Protein AF-A0A397BPN4-F1 (afdb_monomer)

Mean predicted aligned error: 6.52 Å

Organism: Aphanomyces astaci (NCBI:txid112090)

InterPro domains:
  IPR052957 Auxin-regulated embryogenesis mediator [PTHR32387] (2-185)

Radius of gyration: 20.94 Å; Cα contacts (8 Å, |Δi|>4): 336; chains: 1; bounding box: 57×47×59 Å

Structure (mmCIF, N/CA/C/O backbone):
data_AF-A0A397BPN4-F1
#
_entry.id   AF-A0A397BPN4-F1
#
loop_
_atom_site.group_PDB
_atom_site.id
_atom_site.type_symbol
_atom_site.label_atom_id
_atom_site.label_alt_id
_atom_site.label_comp_id
_atom_site.label_asym_id
_atom_site.label_entity_id
_atom_site.label_seq_id
_atom_site.pdbx_PDB_ins_code
_atom_site.Cartn_x
_atom_site.Cartn_y
_atom_site.Cartn_z
_atom_site.occupancy
_atom_site.B_iso_or_equiv
_atom_site.auth_seq_id
_atom_site.auth_comp_id
_atom_site.auth_asym_id
_atom_site.auth_atom_id
_atom_site.pdbx_PDB_model_num
ATOM 1 N N . MET A 1 1 ? 13.229 -16.887 -24.634 1.00 58.88 1 MET A N 1
ATOM 2 C CA . MET A 1 1 ? 13.816 -17.020 -23.284 1.00 58.88 1 MET A CA 1
ATOM 3 C C . MET A 1 1 ? 14.748 -15.845 -23.048 1.00 58.88 1 MET A C 1
ATOM 5 O O . MET A 1 1 ? 15.294 -15.362 -24.037 1.00 58.88 1 MET A O 1
ATOM 9 N N . PRO A 1 2 ? 14.906 -15.368 -21.802 1.00 78.38 2 PRO A N 1
ATOM 10 C CA . PRO A 1 2 ? 15.958 -14.407 -21.481 1.00 78.38 2 PRO A CA 1
ATOM 11 C C . PRO A 1 2 ? 17.333 -15.014 -21.805 1.00 78.38 2 PRO A C 1
ATOM 13 O O . PRO A 1 2 ? 17.530 -16.216 -21.625 1.00 78.38 2 PRO A O 1
ATOM 16 N N . TYR A 1 3 ? 18.257 -14.200 -22.313 1.00 84.31 3 TYR A N 1
ATOM 17 C CA . TYR A 1 3 ? 19.627 -14.596 -22.647 1.00 84.31 3 TYR A CA 1
ATOM 18 C C . TYR A 1 3 ? 20.603 -13.478 -22.263 1.00 84.31 3 TYR A C 1
ATOM 20 O O . TYR A 1 3 ? 20.214 -12.313 -22.169 1.00 84.31 3 TYR A O 1
ATOM 28 N N . TRP A 1 4 ? 21.866 -13.834 -22.029 1.00 85.50 4 TRP A N 1
ATOM 29 C CA . TRP A 1 4 ? 22.919 -12.870 -21.711 1.00 85.50 4 TRP A CA 1
ATOM 30 C C . TRP A 1 4 ? 23.340 -12.087 -22.953 1.00 85.50 4 TRP A C 1
ATOM 32 O O . TRP A 1 4 ? 23.579 -12.678 -24.005 1.00 85.50 4 TRP A O 1
ATOM 42 N N . ILE A 1 5 ? 23.467 -10.765 -22.824 1.00 84.69 5 ILE A N 1
ATOM 43 C CA . ILE A 1 5 ? 24.018 -9.911 -23.880 1.00 84.69 5 ILE A CA 1
ATOM 44 C C . ILE A 1 5 ? 25.550 -9.957 -23.756 1.00 84.69 5 ILE A C 1
ATOM 46 O O . ILE A 1 5 ? 26.069 -9.511 -22.735 1.00 84.69 5 ILE A O 1
ATOM 50 N N . PRO A 1 6 ? 26.287 -10.494 -24.747 1.00 81.88 6 PRO A N 1
ATOM 51 C CA . PRO A 1 6 ? 27.734 -10.704 -24.634 1.00 81.88 6 PRO A CA 1
ATOM 52 C C . PRO A 1 6 ? 28.555 -9.409 -24.717 1.00 81.88 6 PRO A C 1
ATOM 54 O O . PRO A 1 6 ? 29.695 -9.371 -24.263 1.00 81.88 6 PRO A O 1
ATOM 57 N N . SER A 1 7 ? 27.998 -8.345 -25.296 1.00 84.62 7 SER A N 1
ATOM 58 C CA . SER A 1 7 ? 28.646 -7.032 -25.414 1.00 84.62 7 SER A CA 1
ATOM 59 C C . SER A 1 7 ? 27.607 -5.928 -25.195 1.00 84.62 7 SER A C 1
ATOM 61 O O . SER A 1 7 ? 27.124 -5.351 -26.168 1.00 84.62 7 SER A O 1
ATOM 63 N N . PRO A 1 8 ? 27.163 -5.711 -23.944 1.00 82.69 8 PRO A N 1
ATOM 64 C CA . PRO A 1 8 ? 26.198 -4.662 -23.637 1.00 82.69 8 PRO A CA 1
ATOM 65 C C . PRO A 1 8 ? 26.858 -3.279 -23.751 1.00 82.69 8 PRO A C 1
ATOM 67 O O . PRO A 1 8 ? 28.082 -3.169 -23.662 1.00 82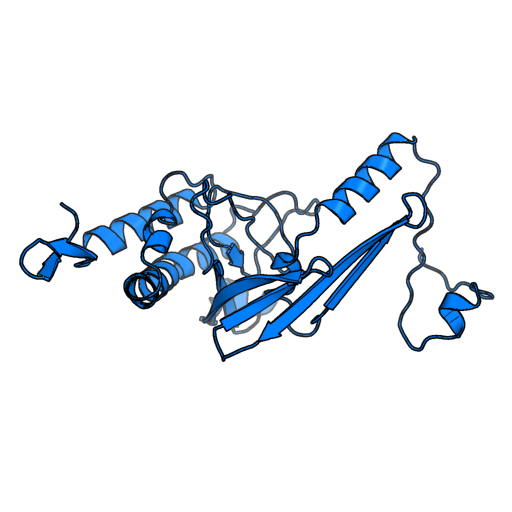.69 8 PRO A O 1
ATOM 70 N N . ASP A 1 9 ? 26.053 -2.229 -23.939 1.00 82.19 9 ASP A N 1
ATOM 71 C CA . ASP A 1 9 ? 26.566 -0.856 -23.983 1.00 82.19 9 ASP A CA 1
ATOM 72 C C . ASP A 1 9 ? 27.397 -0.511 -22.731 1.00 82.19 9 ASP A C 1
ATOM 74 O O . ASP A 1 9 ? 27.079 -0.987 -21.632 1.00 82.19 9 ASP A O 1
ATOM 78 N N . PRO A 1 10 ? 28.421 0.361 -22.852 1.00 82.06 10 PRO A N 1
ATOM 79 C CA . PRO A 1 10 ? 29.318 0.704 -21.746 1.00 82.06 10 PRO A CA 1
ATOM 80 C C . PRO A 1 10 ? 28.609 1.229 -20.492 1.00 82.06 10 PRO A C 1
ATOM 82 O O . PRO A 1 10 ? 29.113 1.098 -19.376 1.00 82.06 10 PRO A O 1
ATOM 85 N N . GLU A 1 11 ? 27.426 1.823 -20.658 1.00 79.00 11 GLU A N 1
ATOM 86 C CA . GLU A 1 11 ? 26.602 2.285 -19.541 1.00 79.00 11 GLU A CA 1
ATOM 87 C C . GLU A 1 11 ? 26.166 1.155 -18.597 1.00 79.00 11 GLU A C 1
ATOM 89 O O . GLU A 1 11 ? 26.035 1.385 -17.396 1.00 79.00 11 GLU A O 1
ATOM 94 N N . PHE A 1 12 ? 26.014 -0.068 -19.114 1.00 78.44 12 PHE A N 1
ATOM 95 C CA . PHE A 1 12 ? 25.626 -1.250 -18.346 1.00 78.44 12 PHE A CA 1
ATOM 96 C C . PHE A 1 12 ? 26.829 -2.003 -17.764 1.00 78.44 12 PHE A C 1
ATOM 98 O O . PHE A 1 12 ? 26.669 -2.768 -16.815 1.00 78.44 12 PHE A O 1
ATOM 105 N N . THR A 1 13 ? 28.035 -1.803 -18.308 1.00 73.44 13 THR A N 1
ATOM 106 C CA . THR A 1 13 ? 29.268 -2.444 -17.810 1.00 73.44 13 THR A CA 1
ATOM 107 C C . THR A 1 13 ? 29.989 -1.615 -16.755 1.00 73.44 13 THR A C 1
ATOM 109 O O . THR A 1 13 ? 30.684 -2.171 -15.910 1.00 73.44 13 THR A O 1
ATOM 112 N N . ASN A 1 14 ? 29.831 -0.290 -16.785 1.00 77.69 14 ASN A N 1
ATOM 113 C CA . ASN A 1 14 ? 30.554 0.624 -15.896 1.00 77.69 14 ASN A CA 1
ATOM 114 C C . ASN A 1 14 ? 29.893 0.799 -14.520 1.00 77.69 14 ASN A C 1
ATOM 116 O O . ASN A 1 14 ? 30.415 1.522 -13.673 1.00 77.69 14 ASN A O 1
ATOM 120 N N . GLN A 1 15 ? 28.752 0.150 -14.284 1.00 79.25 15 GLN A N 1
ATOM 121 C CA . GLN A 1 15 ? 28.003 0.238 -13.036 1.00 79.25 15 GLN A CA 1
ATOM 122 C C . GLN A 1 15 ? 27.720 -1.159 -12.478 1.00 79.25 15 GLN A C 1
ATOM 124 O O . GLN A 1 15 ? 27.119 -2.005 -13.142 1.00 79.25 15 GLN A O 1
ATOM 129 N N . LEU A 1 16 ? 28.132 -1.388 -11.228 1.00 83.88 16 LEU A N 1
ATOM 130 C CA . LEU A 1 16 ? 27.818 -2.615 -10.497 1.00 83.88 16 LEU A CA 1
ATOM 131 C C . LEU A 1 16 ? 26.305 -2.708 -10.269 1.00 83.88 16 LEU A C 1
ATOM 133 O O . LEU A 1 16 ? 25.699 -1.788 -9.724 1.00 83.88 16 LEU A O 1
ATOM 137 N N . GLY A 1 17 ? 25.698 -3.827 -10.659 1.00 87.50 17 GLY A N 1
ATOM 138 C CA . GLY A 1 17 ? 24.265 -4.037 -10.496 1.00 87.50 17 GLY A CA 1
ATOM 139 C C . GLY A 1 17 ? 23.731 -5.195 -11.328 1.00 87.50 17 GLY A C 1
ATOM 140 O O . GLY A 1 17 ? 24.478 -5.901 -12.003 1.00 87.50 17 GLY A O 1
ATOM 141 N N . THR A 1 18 ? 22.415 -5.392 -11.263 1.00 87.81 18 THR A N 1
ATOM 142 C CA . THR A 1 18 ? 21.693 -6.312 -12.149 1.00 87.81 18 THR A CA 1
ATOM 143 C C . THR A 1 18 ? 20.936 -5.498 -13.183 1.00 87.81 18 THR A C 1
ATOM 145 O O . THR A 1 18 ? 20.157 -4.617 -12.825 1.00 87.81 18 THR A O 1
ATOM 148 N N . TRP A 1 19 ? 21.140 -5.820 -14.456 1.00 87.00 19 TRP A N 1
ATOM 149 C CA . TRP A 1 19 ? 20.550 -5.100 -15.576 1.00 87.00 19 TRP A CA 1
ATOM 150 C C . TRP A 1 19 ? 19.664 -6.033 -16.389 1.00 87.00 19 TRP A C 1
ATOM 152 O O . TRP A 1 19 ? 20.065 -7.143 -16.738 1.00 87.00 19 TRP A O 1
ATOM 162 N N . PHE A 1 20 ? 18.462 -5.565 -16.713 1.00 87.88 20 PHE A N 1
ATOM 163 C CA . PHE A 1 20 ? 17.548 -6.256 -17.612 1.00 87.88 20 PHE A CA 1
ATOM 164 C C . PHE A 1 20 ? 17.334 -5.396 -18.850 1.00 87.88 20 PHE A C 1
ATOM 166 O O . PHE A 1 20 ? 16.837 -4.276 -18.756 1.00 87.88 20 PHE A O 1
ATOM 173 N N . HIS A 1 21 ? 17.678 -5.938 -20.016 1.00 85.88 21 HIS A N 1
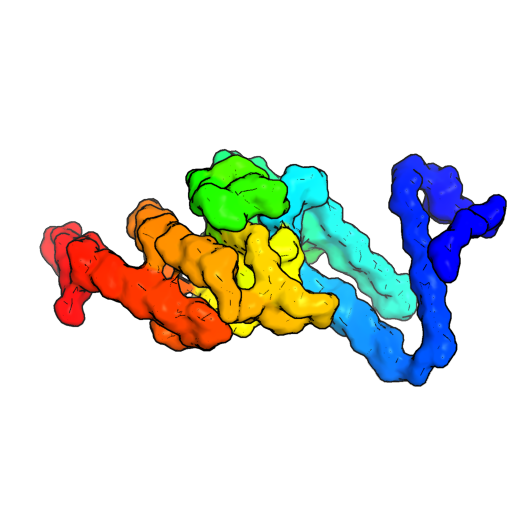ATOM 174 C CA . HIS A 1 21 ? 17.320 -5.344 -21.295 1.00 85.88 21 HIS A CA 1
ATOM 175 C C . HIS A 1 21 ? 16.114 -6.094 -21.861 1.00 85.88 21 HIS A C 1
ATOM 177 O O . HIS A 1 21 ? 16.194 -7.286 -22.164 1.00 85.88 21 HIS A O 1
ATOM 183 N N . LEU A 1 22 ? 14.984 -5.397 -21.964 1.00 85.25 22 LEU A N 1
ATOM 184 C CA . LEU A 1 22 ? 13.716 -5.951 -22.430 1.00 85.25 22 LEU A CA 1
ATOM 185 C C . LEU A 1 22 ? 13.394 -5.350 -23.804 1.00 85.25 22 LEU A C 1
ATOM 187 O O . LEU A 1 22 ? 12.682 -4.346 -23.875 1.00 85.25 22 LEU A O 1
ATOM 191 N N . PRO A 1 23 ? 13.939 -5.913 -24.902 1.00 79.69 23 PRO A N 1
ATOM 192 C CA . PRO A 1 23 ? 13.707 -5.373 -26.228 1.00 79.69 23 PRO A CA 1
ATOM 193 C C . PRO A 1 23 ? 12.223 -5.466 -26.566 1.00 79.69 23 PRO A C 1
ATOM 195 O O . PRO A 1 23 ? 11.570 -6.498 -26.374 1.00 79.69 23 PRO A O 1
ATOM 198 N N . LYS A 1 24 ? 11.690 -4.369 -27.092 1.00 73.69 24 LYS A N 1
ATOM 199 C CA . LYS A 1 24 ? 10.324 -4.321 -27.592 1.00 73.69 24 LYS A CA 1
ATOM 200 C C . LYS A 1 24 ? 10.185 -5.331 -28.739 1.00 73.69 24 LYS A C 1
ATOM 202 O O . LYS A 1 24 ? 11.011 -5.353 -29.647 1.00 73.69 24 LYS A O 1
ATOM 207 N N . ARG A 1 25 ? 9.130 -6.150 -28.724 1.00 75.62 25 ARG A N 1
ATOM 208 C CA . ARG A 1 25 ? 8.714 -6.885 -29.929 1.00 75.62 25 ARG A CA 1
ATOM 209 C C . ARG A 1 25 ? 8.215 -5.898 -30.985 1.00 75.62 25 ARG A C 1
ATOM 211 O O . ARG A 1 25 ? 7.742 -4.814 -30.633 1.00 75.62 25 ARG A O 1
ATOM 218 N N . ASP A 1 26 ? 8.269 -6.289 -32.254 1.00 67.88 26 ASP A N 1
ATOM 219 C CA . ASP A 1 26 ? 7.605 -5.566 -33.339 1.00 67.88 26 ASP A CA 1
ATOM 220 C C . ASP A 1 26 ? 6.089 -5.589 -33.117 1.00 67.88 26 ASP A C 1
ATOM 222 O O . ASP A 1 26 ? 5.356 -6.467 -33.561 1.00 67.88 26 ASP A O 1
ATOM 226 N N . SER A 1 27 ? 5.644 -4.621 -32.329 1.00 61.84 27 SER A N 1
ATOM 227 C CA . SER A 1 27 ? 4.264 -4.369 -31.951 1.00 61.84 27 SER A CA 1
ATOM 228 C C . SER A 1 27 ? 3.865 -2.997 -32.493 1.00 61.84 27 SER A C 1
ATOM 230 O O . SER A 1 27 ? 4.726 -2.104 -32.570 1.00 61.84 27 SER A O 1
ATOM 232 N N . PRO A 1 28 ? 2.581 -2.787 -32.836 1.00 66.69 28 PRO A N 1
ATOM 233 C CA . PRO A 1 28 ? 2.091 -1.489 -33.287 1.00 66.69 28 PRO A CA 1
ATOM 234 C C . PRO A 1 28 ? 2.487 -0.380 -32.304 1.00 66.69 28 PRO A C 1
ATOM 236 O O . PRO A 1 28 ? 2.629 -0.608 -31.102 1.00 66.69 28 PRO A O 1
ATOM 239 N N . SER A 1 29 ? 2.690 0.833 -32.814 1.00 64.69 29 SER A N 1
ATOM 240 C CA . SER A 1 29 ? 3.140 2.006 -32.048 1.00 64.69 29 SER A CA 1
ATOM 241 C C . SER A 1 29 ? 2.298 2.278 -30.792 1.00 64.69 29 SER A C 1
ATOM 243 O O . SER A 1 29 ? 2.840 2.750 -29.793 1.00 64.69 29 SER A O 1
ATOM 245 N N . SER A 1 30 ? 1.020 1.886 -30.787 1.00 61.56 30 SER A N 1
ATOM 246 C CA . SER A 1 30 ? 0.123 1.956 -29.625 1.00 61.56 30 SER A CA 1
ATOM 247 C C . SER A 1 30 ? 0.640 1.215 -28.383 1.00 61.56 30 SER A C 1
ATOM 249 O O . SER A 1 30 ? 0.419 1.682 -27.269 1.00 61.56 30 SER A O 1
ATOM 251 N N . SER A 1 31 ? 1.383 0.111 -28.534 1.00 64.50 31 SER A N 1
ATOM 252 C CA . SER A 1 31 ? 1.898 -0.650 -27.386 1.00 64.50 31 SER A CA 1
ATOM 253 C C . SER A 1 31 ? 3.044 0.064 -26.658 1.00 64.50 31 SER A C 1
ATOM 255 O O . SER A 1 31 ? 3.255 -0.166 -25.472 1.00 64.50 31 SER A O 1
ATOM 257 N N . VAL A 1 32 ? 3.803 0.916 -27.361 1.00 65.75 32 VAL A N 1
ATOM 258 C CA . VAL A 1 32 ? 4.903 1.707 -26.774 1.00 65.75 32 VAL A CA 1
ATOM 259 C C . VAL A 1 32 ? 4.340 2.850 -25.954 1.00 65.75 32 VAL A C 1
ATOM 261 O O . VAL A 1 32 ? 4.792 3.084 -24.840 1.00 65.75 32 VAL A O 1
ATOM 264 N N . VAL A 1 33 ? 3.322 3.520 -26.496 1.00 69.88 33 VAL A N 1
ATOM 265 C CA . VAL A 1 33 ? 2.609 4.586 -25.790 1.00 69.88 33 VAL A CA 1
ATOM 266 C C . VAL A 1 33 ? 1.965 4.032 -24.521 1.00 69.88 33 VAL A C 1
ATOM 268 O O . VAL A 1 33 ? 2.092 4.644 -23.469 1.00 69.88 33 VAL A O 1
ATOM 271 N N . ALA A 1 34 ? 1.364 2.839 -24.585 1.00 70.44 34 ALA A N 1
ATOM 272 C CA . ALA A 1 34 ? 0.800 2.179 -23.410 1.00 70.44 34 ALA A CA 1
ATOM 273 C C . ALA A 1 34 ? 1.861 1.830 -22.349 1.00 70.44 34 ALA A C 1
ATOM 275 O O . ALA A 1 34 ? 1.652 2.109 -21.175 1.00 70.44 34 ALA A O 1
ATOM 276 N N . ALA A 1 35 ? 3.009 1.266 -22.743 1.00 71.88 35 ALA A N 1
ATOM 277 C CA . ALA A 1 35 ? 4.087 0.944 -21.802 1.00 71.88 35 ALA A CA 1
ATOM 278 C C . ALA A 1 35 ? 4.710 2.201 -21.167 1.00 71.88 35 ALA A C 1
ATOM 280 O O . ALA A 1 35 ? 4.995 2.205 -19.972 1.00 71.88 35 ALA A O 1
ATOM 281 N N . GLY A 1 36 ? 4.882 3.270 -21.952 1.00 76.38 36 GLY A N 1
ATOM 282 C CA . GLY A 1 36 ? 5.301 4.579 -21.448 1.00 76.38 36 GLY A CA 1
ATOM 283 C C . GLY A 1 36 ? 4.298 5.135 -20.441 1.00 76.38 36 GLY A C 1
ATOM 284 O O . GLY A 1 36 ? 4.675 5.413 -19.311 1.00 76.38 36 GLY A O 1
ATOM 285 N N . ALA A 1 37 ? 3.010 5.159 -20.795 1.00 76.31 37 ALA A N 1
ATOM 286 C CA . ALA A 1 37 ? 1.945 5.605 -19.898 1.00 76.31 37 ALA A CA 1
ATOM 287 C C . ALA A 1 37 ? 1.867 4.778 -18.601 1.00 76.31 37 ALA A C 1
ATOM 289 O O . ALA A 1 37 ? 1.626 5.338 -17.538 1.00 76.31 37 ALA A O 1
ATOM 290 N N . MET A 1 38 ? 2.107 3.461 -18.657 1.00 79.38 38 MET A N 1
ATOM 291 C CA . MET A 1 38 ? 2.183 2.614 -17.460 1.00 79.38 38 MET A CA 1
ATOM 292 C C . MET A 1 38 ? 3.348 3.011 -16.546 1.00 79.38 38 MET A C 1
ATOM 294 O O . MET A 1 38 ? 3.154 3.126 -15.338 1.00 79.38 38 MET A O 1
ATOM 298 N N . LEU A 1 39 ? 4.546 3.238 -17.095 1.00 82.19 39 LEU A N 1
ATOM 299 C CA . LEU A 1 39 ? 5.697 3.694 -16.306 1.00 82.19 39 LEU A CA 1
ATOM 300 C C . LEU A 1 39 ? 5.474 5.096 -15.736 1.00 82.19 39 LEU A C 1
ATOM 302 O O . LEU A 1 39 ? 5.803 5.332 -14.577 1.00 82.19 39 LEU A O 1
ATOM 306 N N . ASP A 1 40 ? 4.869 5.987 -16.519 1.00 79.88 40 ASP A N 1
ATOM 307 C CA . ASP A 1 40 ? 4.535 7.347 -16.093 1.00 79.88 40 ASP A CA 1
ATOM 308 C C . ASP A 1 40 ? 3.412 7.370 -15.037 1.00 79.88 40 ASP A C 1
ATOM 310 O O . ASP A 1 40 ? 3.328 8.309 -14.251 1.00 79.88 40 ASP A O 1
ATOM 314 N N . SER A 1 41 ? 2.568 6.330 -14.978 1.00 82.81 41 SER A N 1
ATOM 315 C CA . SER A 1 41 ? 1.517 6.180 -13.959 1.00 82.81 41 SER A CA 1
ATOM 316 C C . SER A 1 41 ? 2.022 5.694 -12.596 1.00 82.81 41 SER A C 1
ATOM 318 O O . SER A 1 41 ? 1.247 5.636 -11.642 1.00 82.81 41 SER A O 1
ATOM 320 N N . LEU A 1 42 ? 3.302 5.316 -12.483 1.00 86.69 42 LEU A N 1
ATOM 321 C CA . LEU A 1 42 ? 3.877 4.916 -11.203 1.00 86.69 42 LEU A CA 1
ATOM 322 C C . LEU A 1 42 ? 3.983 6.124 -10.276 1.00 86.69 42 LEU A C 1
ATOM 324 O O . LEU A 1 42 ? 4.695 7.078 -10.555 1.00 86.69 42 LEU A O 1
ATOM 328 N N . GLU A 1 43 ? 3.325 6.042 -9.127 1.00 90.25 43 GLU A N 1
ATOM 329 C CA . GLU A 1 43 ? 3.371 7.091 -8.112 1.00 90.25 43 GLU A CA 1
ATOM 330 C C . GLU A 1 43 ? 4.449 6.828 -7.045 1.00 90.25 43 GLU A C 1
ATOM 332 O O . GLU A 1 43 ? 4.808 5.663 -6.807 1.00 90.25 43 GLU A O 1
ATOM 337 N N . PRO A 1 44 ? 4.916 7.868 -6.315 1.00 92.75 44 PRO A N 1
ATOM 338 C CA . PRO A 1 44 ? 5.844 7.706 -5.191 1.00 92.75 44 PRO A CA 1
ATOM 339 C C . PRO A 1 44 ? 5.357 6.689 -4.150 1.00 92.75 44 PRO A C 1
ATOM 341 O O . PRO A 1 44 ? 6.163 5.974 -3.546 1.00 92.75 44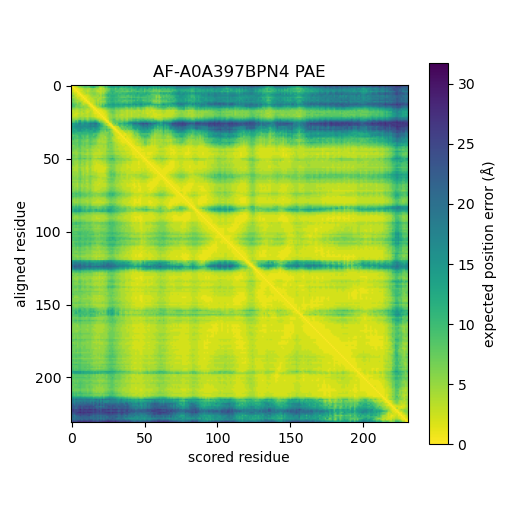 PRO A O 1
ATOM 344 N N . SER A 1 45 ? 4.033 6.597 -3.962 1.00 94.06 45 SER A N 1
ATOM 345 C CA . SER A 1 45 ? 3.355 5.681 -3.034 1.00 94.06 45 SER A CA 1
ATOM 346 C C . SER A 1 45 ? 3.695 4.205 -3.284 1.00 94.06 45 SER A C 1
ATOM 348 O O . SER A 1 45 ? 3.672 3.405 -2.346 1.00 94.06 45 SER A O 1
ATOM 350 N N . THR A 1 46 ? 4.135 3.853 -4.501 1.00 92.75 46 THR A N 1
ATOM 351 C CA . THR A 1 46 ? 4.664 2.526 -4.868 1.00 92.75 46 THR A CA 1
ATOM 352 C C . THR A 1 46 ? 5.763 2.048 -3.913 1.00 92.75 46 THR A C 1
ATOM 354 O O . THR A 1 46 ? 5.874 0.856 -3.633 1.00 92.75 46 THR A O 1
ATOM 357 N N . LEU A 1 47 ? 6.570 2.967 -3.370 1.00 95.56 47 LEU A N 1
ATOM 358 C CA . LEU A 1 47 ? 7.679 2.620 -2.483 1.00 95.56 47 LEU A CA 1
ATOM 359 C C . LEU A 1 47 ? 7.241 2.248 -1.059 1.00 95.56 47 LEU A C 1
ATOM 361 O O . LEU A 1 47 ? 8.018 1.589 -0.364 1.00 95.56 47 LEU A O 1
ATOM 365 N N . LEU A 1 48 ? 6.047 2.642 -0.596 1.00 95.62 48 LEU A N 1
ATOM 366 C CA . LEU A 1 48 ? 5.655 2.583 0.826 1.00 95.62 48 LEU A CA 1
ATOM 367 C C . LEU A 1 48 ? 5.858 1.194 1.447 1.00 95.62 48 LEU A C 1
ATOM 369 O O . LEU A 1 48 ? 6.498 1.069 2.492 1.00 95.62 48 LEU A O 1
ATOM 373 N N . PHE A 1 49 ? 5.399 0.148 0.758 1.00 93.94 49 PHE A N 1
ATOM 374 C CA . PHE A 1 49 ? 5.363 -1.226 1.279 1.00 93.94 49 PHE A CA 1
ATOM 375 C C . PHE A 1 49 ? 6.513 -2.114 0.784 1.00 93.94 49 PHE A C 1
ATOM 377 O O . PHE A 1 49 ? 6.534 -3.315 1.049 1.00 93.94 49 PHE A O 1
ATOM 384 N N . LEU A 1 50 ? 7.483 -1.543 0.065 1.00 92.81 50 LEU A N 1
ATOM 385 C CA . LEU A 1 50 ? 8.676 -2.265 -0.375 1.00 92.81 50 LEU A CA 1
ATOM 386 C C . LEU A 1 50 ? 9.752 -2.213 0.710 1.00 92.81 50 LEU A C 1
ATOM 388 O O . LEU A 1 50 ? 10.230 -1.143 1.067 1.00 92.81 50 LEU A O 1
ATOM 392 N N . ASN A 1 51 ? 10.180 -3.358 1.234 1.00 88.06 51 ASN A N 1
ATOM 393 C CA . ASN A 1 51 ? 11.067 -3.367 2.404 1.00 88.06 51 ASN A CA 1
ATOM 394 C C . ASN A 1 51 ? 12.485 -2.847 2.116 1.00 88.06 51 ASN A C 1
ATOM 396 O O . ASN A 1 51 ? 13.078 -2.200 2.971 1.00 88.06 51 ASN A O 1
ATOM 400 N N . GLN A 1 52 ? 13.028 -3.130 0.929 1.00 92.38 52 GLN A N 1
ATOM 401 C CA . GLN A 1 52 ? 14.425 -2.819 0.589 1.00 92.38 52 GLN A CA 1
ATOM 402 C C . GLN A 1 52 ? 14.569 -1.701 -0.447 1.00 92.38 52 GLN A C 1
ATOM 404 O O . GLN A 1 52 ? 15.579 -1.002 -0.456 1.00 92.38 52 GLN A O 1
ATOM 409 N N . LEU A 1 53 ? 13.570 -1.514 -1.316 1.00 94.31 53 LEU A N 1
ATOM 410 C CA . LEU A 1 53 ? 13.622 -0.473 -2.336 1.00 94.31 53 LEU A CA 1
ATOM 411 C C . LEU A 1 53 ? 13.292 0.884 -1.702 1.00 94.31 53 LEU A C 1
ATOM 413 O O . LEU A 1 53 ? 12.151 1.141 -1.320 1.00 94.31 53 LEU A O 1
ATOM 417 N N . MET A 1 54 ? 14.309 1.739 -1.587 1.00 95.25 54 MET A N 1
ATOM 418 C CA . MET A 1 54 ? 14.191 3.076 -0.986 1.00 95.25 54 MET A CA 1
ATOM 419 C C . MET A 1 54 ? 14.147 4.201 -2.019 1.00 95.25 54 MET A C 1
ATOM 421 O O . MET A 1 54 ? 13.793 5.326 -1.686 1.00 95.25 54 MET A O 1
ATOM 425 N N . SER A 1 55 ? 14.498 3.919 -3.270 1.00 95.69 55 SER A N 1
ATOM 426 C CA . SER A 1 55 ? 14.450 4.896 -4.350 1.00 95.69 55 SER A CA 1
ATOM 427 C C . SER A 1 55 ? 14.111 4.228 -5.671 1.00 95.69 55 SER A C 1
ATOM 429 O O . SER A 1 55 ? 14.574 3.119 -5.938 1.00 95.69 55 SER A O 1
ATOM 431 N N . LEU A 1 56 ? 13.357 4.933 -6.505 1.00 94.06 56 LEU A N 1
ATOM 432 C CA . LEU A 1 56 ? 13.034 4.536 -7.867 1.00 94.06 56 LEU A CA 1
ATOM 433 C C . LEU A 1 56 ? 13.293 5.722 -8.794 1.00 94.06 56 LEU A C 1
ATOM 435 O O . LEU A 1 56 ? 12.787 6.813 -8.548 1.00 94.06 56 LEU A O 1
ATOM 439 N N . THR A 1 57 ? 14.051 5.497 -9.863 1.00 93.44 57 THR A N 1
ATOM 440 C CA . THR A 1 57 ? 14.292 6.498 -10.905 1.00 93.44 57 THR A CA 1
ATOM 441 C C . THR A 1 57 ? 13.800 5.953 -12.232 1.00 93.44 57 THR A C 1
ATOM 443 O O . THR A 1 57 ? 14.244 4.890 -12.664 1.00 93.44 57 THR A O 1
ATOM 446 N N . ILE A 1 58 ? 12.915 6.692 -12.896 1.00 91.19 58 ILE A N 1
ATOM 447 C CA . ILE A 1 58 ? 12.407 6.361 -14.228 1.00 91.19 58 ILE A CA 1
ATOM 448 C C . ILE A 1 58 ? 12.883 7.462 -15.167 1.00 91.19 58 ILE A C 1
ATOM 450 O O . ILE A 1 58 ? 12.654 8.643 -14.920 1.00 91.19 58 ILE A O 1
ATOM 454 N N . THR A 1 59 ? 13.597 7.079 -16.224 1.00 90.00 59 THR A N 1
ATOM 455 C CA . THR A 1 59 ? 14.144 8.016 -17.213 1.00 90.00 59 THR A CA 1
ATOM 456 C C . THR A 1 59 ? 13.589 7.687 -18.588 1.00 90.00 59 THR A C 1
ATOM 458 O O . THR A 1 59 ? 13.806 6.589 -19.100 1.00 90.00 59 THR A O 1
ATOM 461 N N . ASN A 1 60 ? 12.923 8.654 -19.211 1.00 87.31 60 ASN A N 1
ATOM 462 C CA . ASN A 1 60 ? 12.475 8.569 -20.590 1.00 87.31 60 ASN A CA 1
ATOM 463 C C . ASN A 1 60 ? 13.456 9.341 -21.480 1.00 87.31 60 ASN A C 1
ATOM 465 O O . ASN A 1 60 ? 13.461 10.570 -21.519 1.00 87.31 60 ASN A O 1
ATOM 469 N N . ARG A 1 61 ? 14.301 8.611 -22.213 1.00 86.62 61 ARG A N 1
ATOM 470 C CA . ARG A 1 61 ? 15.325 9.213 -23.085 1.00 86.62 61 ARG A CA 1
ATOM 471 C C . ARG A 1 61 ? 14.756 9.861 -24.347 1.00 86.62 61 ARG A C 1
ATOM 473 O O . ARG A 1 61 ? 15.428 10.711 -24.913 1.00 86.62 61 ARG A O 1
ATOM 480 N N . VAL A 1 62 ? 13.554 9.472 -24.778 1.00 84.25 62 VAL A N 1
ATOM 481 C CA . VAL A 1 62 ? 12.903 10.020 -25.981 1.00 84.25 62 VAL A CA 1
ATOM 482 C C . VAL A 1 62 ? 12.269 11.373 -25.676 1.00 84.25 62 VAL A C 1
ATOM 484 O O . VAL A 1 62 ? 12.418 12.310 -26.450 1.00 84.25 62 VAL A O 1
ATOM 487 N N . LEU A 1 63 ? 11.576 11.477 -24.539 1.00 83.81 63 LEU A N 1
ATOM 488 C CA . LEU A 1 63 ? 10.944 12.721 -24.087 1.00 83.81 63 LEU A CA 1
ATOM 489 C C . LEU A 1 63 ? 11.874 13.591 -23.230 1.00 83.81 63 LEU A C 1
ATOM 491 O O . LEU A 1 63 ? 11.489 14.684 -22.833 1.00 83.81 63 LEU A O 1
ATOM 495 N N . HIS A 1 64 ? 13.085 13.109 -22.936 1.00 88.31 64 HIS A N 1
ATOM 496 C CA . HIS A 1 64 ? 14.056 13.750 -22.046 1.00 88.31 64 HIS A CA 1
ATOM 497 C C . HIS A 1 64 ? 13.492 14.083 -20.655 1.00 88.31 64 HIS A C 1
ATOM 499 O O . HIS A 1 64 ? 13.862 15.086 -20.047 1.00 88.31 64 HIS A O 1
ATOM 505 N N . THR A 1 65 ? 12.611 13.227 -20.135 1.00 87.19 65 THR A N 1
ATOM 506 C CA . THR A 1 65 ? 12.033 13.375 -18.796 1.00 87.19 65 THR A CA 1
ATOM 507 C C . THR A 1 65 ? 12.655 12.387 -17.816 1.00 87.19 65 THR A C 1
ATOM 509 O O . THR A 1 65 ? 13.117 11.301 -18.181 1.00 87.19 65 THR A O 1
ATOM 512 N N . GLN A 1 66 ? 12.668 12.768 -16.542 1.00 90.38 66 GLN A N 1
ATOM 513 C CA . GLN A 1 66 ? 13.080 11.901 -15.450 1.00 90.38 66 GLN A CA 1
ATOM 514 C C . GLN A 1 66 ? 12.225 12.181 -14.221 1.00 90.38 66 GLN A C 1
ATOM 516 O O . GLN A 1 66 ? 12.065 13.334 -13.815 1.00 90.38 66 GLN A O 1
ATOM 521 N N . VAL A 1 67 ? 11.741 11.113 -13.598 1.00 91.25 67 VAL A N 1
ATOM 522 C CA . VAL A 1 67 ? 11.129 11.160 -12.272 1.00 91.25 67 VAL A CA 1
ATOM 523 C C . VAL A 1 67 ? 11.987 10.363 -11.301 1.00 91.25 67 VAL A C 1
ATOM 525 O O . VAL A 1 67 ? 12.500 9.291 -11.633 1.00 91.25 67 VAL A O 1
ATOM 528 N N . VAL A 1 68 ? 12.172 10.914 -10.104 1.00 94.50 68 VAL A N 1
ATOM 529 C CA . VAL A 1 68 ? 12.888 10.257 -9.008 1.00 94.50 68 VAL A CA 1
ATOM 530 C C . VAL A 1 68 ? 11.983 10.261 -7.796 1.00 94.50 68 VAL A C 1
ATOM 532 O O . VAL A 1 68 ? 11.558 11.324 -7.348 1.00 94.50 68 VAL A O 1
ATOM 535 N N . TYR A 1 69 ? 11.735 9.079 -7.249 1.00 95.94 69 TYR A N 1
ATOM 536 C CA . TYR A 1 69 ? 11.023 8.887 -5.998 1.00 95.94 69 TYR A CA 1
ATOM 537 C C . TYR A 1 69 ? 11.986 8.371 -4.946 1.00 95.94 69 TYR A C 1
ATOM 539 O O . TYR A 1 69 ? 12.787 7.472 -5.214 1.00 95.94 69 TYR A O 1
ATOM 547 N N . ARG A 1 70 ? 11.899 8.916 -3.735 1.00 96.88 70 ARG A N 1
ATOM 548 C CA . ARG A 1 70 ? 12.694 8.461 -2.595 1.00 96.88 70 ARG A CA 1
ATOM 549 C C . ARG A 1 70 ? 11.819 8.315 -1.366 1.00 96.88 70 ARG A C 1
ATOM 551 O O . ARG A 1 70 ? 11.038 9.202 -1.054 1.00 96.88 70 ARG A O 1
ATOM 558 N N . LYS A 1 71 ? 11.992 7.204 -0.664 1.00 97.25 71 LYS A N 1
ATOM 559 C CA . LYS A 1 71 ? 11.337 6.900 0.600 1.00 97.25 71 LYS A CA 1
ATOM 560 C C . LYS A 1 71 ? 12.303 7.119 1.758 1.00 97.25 71 LYS A C 1
ATOM 562 O O . LYS A 1 71 ? 13.403 6.564 1.751 1.00 97.25 71 LYS A O 1
ATOM 567 N N . THR A 1 72 ? 11.847 7.844 2.772 1.00 96.81 72 THR A N 1
ATOM 568 C CA . THR A 1 72 ? 12.584 8.080 4.016 1.00 96.81 72 THR A CA 1
ATOM 569 C C . THR A 1 72 ? 11.677 7.784 5.205 1.00 96.81 72 THR A C 1
ATOM 571 O O . THR A 1 72 ? 10.608 8.369 5.327 1.00 96.81 72 THR A O 1
ATOM 574 N N . TRP A 1 73 ? 12.087 6.881 6.096 1.00 96.25 73 TRP A N 1
ATOM 575 C CA . TRP A 1 73 ? 11.393 6.681 7.372 1.00 96.25 73 TRP A CA 1
ATOM 576 C C . TRP A 1 73 ? 11.843 7.757 8.358 1.00 96.25 73 TRP A C 1
ATOM 578 O O . TRP A 1 73 ? 13.039 7.885 8.619 1.00 96.25 73 TRP A O 1
ATOM 588 N N . THR A 1 74 ? 10.898 8.524 8.892 1.00 95.94 74 THR A N 1
ATOM 589 C CA . THR A 1 74 ? 11.160 9.563 9.902 1.00 95.94 74 THR A CA 1
ATOM 590 C C . THR A 1 74 ? 10.865 9.068 11.319 1.00 95.94 74 THR A C 1
ATOM 592 O O . THR A 1 74 ? 11.443 9.564 12.283 1.00 95.94 74 THR A O 1
ATOM 595 N N . SER A 1 75 ? 10.032 8.032 11.451 1.00 95.56 75 SER A N 1
ATOM 596 C CA . SER A 1 75 ? 9.809 7.266 12.682 1.00 95.56 75 SER A CA 1
ATOM 597 C C . SER A 1 75 ? 9.479 5.801 12.347 1.00 95.56 75 SER A C 1
ATOM 599 O O . SER A 1 75 ? 9.610 5.372 11.201 1.00 95.56 75 SER A O 1
ATOM 601 N N . SER A 1 76 ? 9.039 5.013 13.335 1.00 93.69 76 SER A N 1
ATOM 602 C CA . SER A 1 76 ? 8.561 3.639 13.120 1.00 93.69 76 SER A CA 1
ATOM 603 C C . SER A 1 76 ? 7.260 3.543 12.312 1.00 93.69 76 SER A C 1
ATOM 605 O O . SER A 1 76 ? 6.991 2.491 11.735 1.00 93.69 76 SER A O 1
ATOM 607 N N . ASP A 1 77 ? 6.452 4.605 12.287 1.00 96.00 77 ASP A N 1
ATOM 608 C CA . ASP A 1 77 ? 5.153 4.662 11.610 1.00 96.00 77 ASP A CA 1
ATOM 609 C C . ASP A 1 77 ? 4.999 5.871 10.673 1.00 96.00 77 ASP A C 1
ATOM 611 O O . ASP A 1 77 ? 3.955 6.018 10.045 1.00 96.00 77 ASP A O 1
ATOM 615 N N . ARG A 1 78 ? 6.032 6.708 10.506 1.00 97.31 78 ARG A N 1
ATOM 616 C CA . ARG A 1 78 ? 6.020 7.872 9.606 1.00 97.31 78 ARG A CA 1
ATOM 617 C C . ARG A 1 78 ? 7.022 7.725 8.469 1.00 97.31 78 ARG A C 1
ATOM 619 O O . ARG A 1 78 ? 8.185 7.368 8.676 1.00 97.31 78 ARG A O 1
ATOM 626 N N . VAL A 1 79 ? 6.545 8.019 7.265 1.00 97.69 79 VAL A N 1
ATOM 627 C CA . VAL A 1 79 ? 7.295 7.913 6.017 1.00 97.69 79 VAL A CA 1
ATOM 628 C C . VAL A 1 79 ? 7.107 9.174 5.199 1.00 97.69 79 VAL A C 1
ATOM 630 O O . VAL A 1 79 ? 5.977 9.540 4.897 1.00 97.69 79 VAL A O 1
ATOM 633 N N . ASP A 1 80 ? 8.209 9.759 4.755 1.00 97.25 80 ASP A N 1
ATOM 634 C CA . ASP A 1 80 ? 8.203 10.827 3.768 1.00 97.25 80 ASP A CA 1
ATOM 635 C C . ASP A 1 80 ? 8.565 10.254 2.397 1.00 97.25 80 ASP A C 1
ATOM 637 O O . ASP A 1 80 ? 9.568 9.545 2.227 1.00 97.25 80 ASP A O 1
ATOM 641 N N . LEU A 1 81 ? 7.725 10.551 1.409 1.00 96.69 81 LEU A N 1
ATOM 642 C CA . LEU A 1 81 ? 7.999 10.284 0.005 1.00 96.69 81 LEU A CA 1
ATOM 643 C C . LEU A 1 81 ? 8.392 11.590 -0.674 1.00 96.69 81 LEU A C 1
ATOM 645 O O . LEU A 1 81 ? 7.640 12.561 -0.652 1.00 96.69 81 LEU A O 1
ATOM 649 N N . HIS A 1 82 ? 9.567 11.600 -1.286 1.00 95.25 82 HIS A N 1
ATOM 650 C CA . HIS A 1 82 ? 10.126 12.762 -1.962 1.00 95.25 82 HIS A CA 1
ATOM 651 C C . HIS A 1 82 ? 10.096 12.568 -3.473 1.00 95.25 82 HIS A C 1
ATOM 653 O O . HIS A 1 82 ? 10.388 11.468 -3.957 1.00 95.25 82 HIS A O 1
ATOM 659 N N . THR A 1 83 ? 9.831 13.649 -4.204 1.00 92.56 83 THR A N 1
ATOM 660 C CA . THR A 1 83 ? 10.029 13.724 -5.657 1.00 92.56 83 THR A CA 1
ATOM 661 C C . THR A 1 83 ? 11.241 14.599 -5.995 1.00 92.56 83 THR A C 1
ATOM 663 O O . THR A 1 83 ? 11.655 15.452 -5.206 1.00 92.56 83 THR A O 1
ATOM 666 N N . ASN A 1 84 ? 11.814 14.444 -7.191 1.00 89.25 84 ASN A N 1
ATOM 667 C CA . ASN A 1 84 ? 12.828 15.376 -7.709 1.00 89.25 84 ASN A CA 1
ATOM 668 C C . ASN A 1 84 ? 12.292 16.789 -8.001 1.00 89.25 84 ASN A C 1
ATOM 670 O O . ASN A 1 84 ? 1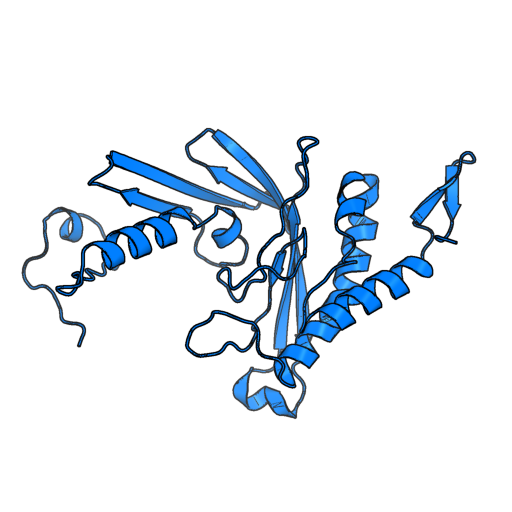3.090 17.664 -8.328 1.00 89.25 84 ASN A O 1
ATOM 674 N N . MET A 1 85 ? 10.982 17.025 -7.876 1.00 85.94 85 MET A N 1
ATOM 675 C CA . MET A 1 85 ? 10.380 18.358 -8.000 1.00 85.94 85 MET A CA 1
ATOM 676 C C . MET A 1 85 ? 10.371 19.133 -6.671 1.00 85.94 85 MET A C 1
ATOM 678 O O . MET A 1 85 ? 9.990 20.298 -6.649 1.00 85.94 85 MET A O 1
ATOM 682 N N . GLY A 1 86 ? 10.838 18.516 -5.578 1.00 83.81 86 GLY A N 1
ATOM 683 C CA . GLY A 1 86 ? 10.897 19.133 -4.250 1.00 83.81 86 GLY A CA 1
ATOM 684 C C . GLY A 1 86 ? 9.665 18.869 -3.383 1.00 83.81 86 GLY A C 1
ATOM 685 O O . GLY A 1 86 ? 9.672 19.237 -2.209 1.00 83.81 86 GLY A O 1
ATOM 686 N N . ASP A 1 87 ? 8.648 18.191 -3.918 1.00 87.00 87 ASP A N 1
ATOM 687 C CA . ASP A 1 87 ? 7.462 17.815 -3.154 1.00 87.00 87 ASP A CA 1
ATOM 688 C C . ASP A 1 87 ? 7.797 16.741 -2.118 1.00 87.00 87 ASP A C 1
ATOM 690 O O . ASP A 1 87 ? 8.510 15.769 -2.399 1.00 87.00 87 ASP A O 1
ATOM 694 N N . VAL A 1 88 ? 7.231 16.903 -0.921 1.00 93.00 88 VAL A N 1
ATOM 695 C CA . VAL A 1 88 ? 7.298 15.922 0.163 1.00 93.00 88 VAL A CA 1
ATOM 696 C C . VAL A 1 88 ? 5.884 15.516 0.537 1.00 93.00 88 VAL A C 1
ATOM 698 O O . VAL A 1 88 ? 5.055 16.352 0.895 1.00 93.00 88 VAL A O 1
ATOM 701 N N . GLN A 1 89 ? 5.613 14.220 0.459 1.00 94.19 89 GLN A N 1
ATOM 702 C CA . GLN A 1 89 ? 4.343 13.633 0.853 1.00 94.19 89 GLN A CA 1
ATOM 703 C C . GLN A 1 89 ? 4.557 12.853 2.154 1.00 94.19 89 GLN A C 1
ATOM 705 O O . GLN A 1 89 ? 5.158 11.777 2.106 1.00 94.19 89 GLN A O 1
ATOM 710 N N . PRO A 1 90 ? 4.110 13.376 3.308 1.00 96.25 90 PRO A N 1
ATOM 711 C CA . PRO A 1 90 ? 4.172 12.658 4.572 1.00 96.25 90 PRO A CA 1
ATOM 712 C C . PRO A 1 90 ? 3.036 11.631 4.672 1.00 96.25 90 PRO A C 1
ATOM 714 O O . PRO A 1 90 ? 1.871 11.929 4.399 1.00 96.25 90 PRO A O 1
ATOM 717 N N . TRP A 1 91 ? 3.370 10.423 5.115 1.00 97.44 91 TRP A N 1
ATOM 718 C CA . TRP A 1 91 ? 2.452 9.299 5.291 1.00 97.44 91 TRP A CA 1
ATOM 719 C C . TRP A 1 91 ? 2.600 8.680 6.676 1.00 97.44 91 TRP A C 1
ATOM 721 O O . TRP A 1 91 ? 3.703 8.546 7.204 1.00 97.44 91 TRP A O 1
ATOM 731 N N . HIS A 1 92 ? 1.482 8.237 7.247 1.00 97.94 92 HIS A N 1
ATOM 732 C CA . HIS A 1 92 ? 1.477 7.325 8.386 1.00 97.94 92 HIS A CA 1
ATOM 733 C C . HIS A 1 92 ? 1.259 5.903 7.893 1.00 97.94 92 HIS A C 1
ATOM 735 O O . HIS A 1 92 ? 0.204 5.610 7.335 1.00 97.94 92 HIS A O 1
ATOM 741 N N . VAL A 1 93 ? 2.233 5.022 8.102 1.00 97.75 93 VAL A N 1
ATOM 742 C CA . VAL A 1 93 ? 2.190 3.618 7.689 1.00 97.75 93 VAL A CA 1
ATOM 743 C C . VAL A 1 93 ? 2.133 2.738 8.925 1.00 97.75 93 VAL A C 1
ATOM 745 O O . VAL A 1 93 ? 3.067 2.691 9.721 1.00 97.75 93 VAL A O 1
ATOM 748 N N . HIS A 1 94 ? 1.057 1.973 9.058 1.00 97.38 94 HIS A N 1
ATOM 749 C CA . HIS A 1 94 ? 0.891 1.038 10.159 1.00 97.38 94 HIS A CA 1
ATOM 750 C C . HIS A 1 94 ? 0.596 -0.364 9.641 1.00 97.38 94 HIS A C 1
ATOM 752 O O . HIS A 1 94 ? -0.037 -0.537 8.602 1.00 97.38 94 HIS A O 1
ATOM 758 N N . GLY A 1 95 ? 1.061 -1.385 10.356 1.00 95.06 95 GLY A N 1
ATOM 759 C CA . GLY A 1 95 ? 0.858 -2.764 9.947 1.00 95.06 95 GLY A CA 1
ATOM 760 C C . GLY A 1 95 ? 0.884 -3.745 11.099 1.00 95.06 95 GLY A C 1
ATOM 761 O O . GLY A 1 95 ? 1.723 -3.635 11.993 1.00 95.06 95 GLY A O 1
ATOM 762 N N . ALA A 1 96 ? 0.011 -4.741 11.012 1.00 96.56 96 ALA A N 1
ATOM 763 C CA . ALA A 1 96 ? -0.112 -5.827 11.967 1.00 96.56 96 ALA A CA 1
ATOM 764 C C . ALA A 1 96 ? 0.341 -7.149 11.338 1.00 96.56 96 ALA A C 1
ATOM 766 O O . ALA A 1 96 ? 0.104 -7.411 10.155 1.00 96.56 96 ALA A O 1
ATOM 767 N N . SER A 1 97 ? 1.009 -7.976 12.143 1.00 97.25 97 SER A N 1
ATOM 768 C CA . SER A 1 97 ? 1.216 -9.388 11.822 1.00 97.25 97 SER A CA 1
ATOM 769 C C . SER A 1 97 ? -0.012 -10.161 12.282 1.00 97.25 97 SER A C 1
ATOM 771 O O . SER A 1 97 ? -0.481 -9.952 13.398 1.00 97.25 97 SER A O 1
ATOM 773 N N . VAL A 1 98 ? -0.521 -11.038 11.428 1.00 97.38 98 VAL A N 1
ATOM 774 C CA . VAL A 1 98 ? -1.713 -11.846 11.679 1.00 97.38 98 VAL A CA 1
ATOM 775 C C . VAL A 1 98 ? -1.350 -13.306 11.471 1.00 97.38 98 VAL A C 1
ATOM 777 O O . VAL A 1 98 ? -0.711 -13.650 10.473 1.00 97.38 98 VAL A O 1
ATOM 780 N N . ASP A 1 99 ? -1.764 -14.157 12.401 1.00 97.81 99 ASP A N 1
ATOM 781 C CA . ASP A 1 99 ? -1.568 -15.597 12.282 1.00 97.81 99 ASP A CA 1
ATOM 782 C C . ASP A 1 99 ? -2.398 -16.151 11.127 1.00 97.81 99 ASP A C 1
ATOM 784 O O . ASP A 1 99 ? -3.585 -15.851 10.967 1.00 97.81 99 ASP A O 1
ATOM 788 N N . VAL A 1 100 ? -1.752 -16.956 10.291 1.00 97.88 100 VAL A N 1
ATOM 789 C CA . VAL A 1 100 ? -2.398 -17.564 9.134 1.00 97.88 100 VAL A CA 1
ATOM 790 C C . VAL A 1 100 ? -3.253 -18.745 9.603 1.00 97.88 100 VAL A C 1
ATOM 792 O O . VAL A 1 100 ? -2.752 -19.617 10.316 1.00 97.88 100 VAL A O 1
ATOM 795 N N . PRO A 1 101 ? -4.532 -18.836 9.187 1.00 96.75 101 PRO A N 1
ATOM 796 C CA . PRO A 1 101 ? -5.382 -19.964 9.539 1.00 96.75 101 PRO A CA 1
ATOM 797 C C . PRO A 1 101 ? -4.799 -21.286 9.037 1.00 96.75 101 PRO A C 1
ATOM 799 O O . PRO A 1 101 ? -4.256 -21.352 7.932 1.00 96.75 101 PRO A O 1
ATOM 802 N N . ALA A 1 102 ? -4.991 -22.359 9.809 1.00 96.19 102 ALA A N 1
ATOM 803 C CA . ALA A 1 102 ? -4.450 -23.688 9.509 1.00 96.19 102 ALA A CA 1
ATOM 804 C C . ALA A 1 102 ? -4.668 -24.173 8.055 1.00 96.19 102 ALA A C 1
ATOM 806 O O . ALA A 1 102 ? -3.716 -24.714 7.492 1.00 96.19 102 ALA A O 1
ATOM 807 N N . PRO A 1 103 ? -5.828 -23.936 7.397 1.00 95.94 103 PRO A N 1
ATOM 808 C CA . PRO A 1 103 ? -6.025 -24.329 5.997 1.00 95.94 103 PRO A CA 1
ATOM 809 C C . PRO A 1 103 ? -5.041 -23.690 5.004 1.00 95.94 103 PRO A C 1
ATOM 811 O O . PRO A 1 103 ? -4.768 -24.272 3.959 1.00 95.94 103 PRO A O 1
ATOM 814 N N . PHE A 1 104 ? -4.494 -22.511 5.318 1.00 96.44 104 PHE A N 1
ATOM 815 C CA . PHE A 1 104 ? -3.595 -21.760 4.435 1.00 96.44 104 PHE A CA 1
ATOM 816 C C . PHE A 1 104 ? -2.125 -21.824 4.867 1.00 96.44 104 PHE A C 1
ATOM 818 O O . PHE A 1 104 ? -1.249 -21.454 4.084 1.00 96.44 104 PHE A O 1
ATOM 825 N N . ALA A 1 105 ? -1.834 -22.295 6.084 1.00 95.00 105 ALA A N 1
ATOM 826 C CA . ALA A 1 105 ? -0.509 -22.200 6.699 1.00 95.00 105 ALA A CA 1
ATOM 827 C C . ALA A 1 105 ? 0.600 -22.912 5.902 1.00 95.00 105 ALA A C 1
ATOM 829 O O . ALA A 1 105 ? 1.731 -22.433 5.846 1.00 95.00 105 ALA A O 1
ATOM 830 N N . SER A 1 106 ? 0.275 -24.019 5.227 1.00 94.06 106 SER A N 1
ATOM 831 C CA . SER A 1 106 ? 1.225 -24.773 4.396 1.00 94.06 106 SER A CA 1
ATOM 832 C C . SER A 1 106 ? 1.671 -24.027 3.133 1.00 94.06 106 SER A C 1
ATOM 834 O O . SER A 1 106 ? 2.766 -24.277 2.638 1.00 94.06 106 SER A O 1
ATOM 836 N N . ILE A 1 107 ? 0.845 -23.111 2.616 1.00 94.25 107 ILE A N 1
ATOM 837 C CA . ILE A 1 107 ? 1.096 -22.373 1.366 1.00 94.25 107 ILE A CA 1
ATOM 838 C C . ILE A 1 107 ? 1.546 -20.939 1.661 1.00 94.25 107 ILE A C 1
ATOM 840 O O . ILE A 1 107 ? 2.419 -20.401 0.983 1.00 94.25 107 ILE A O 1
ATOM 844 N N . LYS A 1 108 ? 0.935 -20.300 2.663 1.00 95.38 108 LYS A N 1
ATOM 845 C CA . LYS A 1 108 ? 1.122 -18.878 2.984 1.00 95.38 108 LYS A CA 1
ATOM 846 C C . LYS A 1 108 ? 2.123 -18.635 4.118 1.00 95.38 108 LYS A C 1
ATOM 848 O O . LYS A 1 108 ? 2.506 -17.488 4.330 1.00 95.38 108 LYS A O 1
ATOM 853 N N . GLY A 1 109 ? 2.565 -19.686 4.809 1.00 95.38 109 GLY A N 1
ATOM 854 C CA . GLY A 1 109 ? 3.418 -19.594 5.993 1.00 95.38 109 GLY A CA 1
ATOM 855 C C . GLY A 1 109 ? 2.618 -19.425 7.287 1.00 95.38 109 GLY A C 1
ATOM 856 O O . GLY A 1 109 ? 1.391 -19.437 7.278 1.00 95.38 109 GLY A O 1
ATOM 857 N N . ALA A 1 110 ? 3.320 -19.285 8.414 1.00 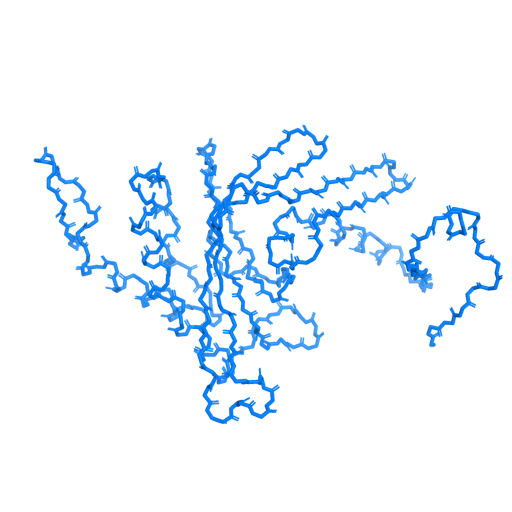96.44 110 ALA A N 1
ATOM 858 C CA . ALA A 1 110 ? 2.698 -19.216 9.740 1.00 96.44 110 ALA A CA 1
ATOM 859 C C . ALA A 1 110 ? 1.998 -17.875 10.025 1.00 96.44 110 ALA A C 1
ATOM 861 O O . ALA A 1 110 ? 1.011 -17.834 10.755 1.00 96.44 110 ALA A O 1
ATOM 862 N N . SER A 1 111 ? 2.492 -16.780 9.446 1.00 97.19 111 SER A N 1
ATOM 863 C CA . SER A 1 111 ? 1.931 -15.443 9.626 1.00 97.19 111 SER A CA 1
ATOM 864 C C . SER A 1 111 ? 1.972 -14.641 8.328 1.00 97.19 111 SER A C 1
ATOM 866 O O . SER A 1 111 ? 2.745 -14.918 7.410 1.00 97.19 111 SER A O 1
ATOM 868 N N . THR A 1 112 ? 1.106 -13.637 8.250 1.00 97.38 112 THR A N 1
ATOM 869 C CA . THR A 1 112 ? 1.007 -12.691 7.137 1.00 97.38 112 THR A CA 1
ATOM 870 C C . THR A 1 112 ? 0.918 -11.270 7.677 1.00 97.38 112 THR A C 1
ATOM 872 O O . THR A 1 112 ? 0.581 -11.056 8.841 1.00 97.38 112 THR A O 1
ATOM 875 N N . ARG A 1 113 ? 1.218 -10.276 6.840 1.00 96.19 113 ARG A N 1
ATOM 876 C CA . ARG A 1 113 ? 1.161 -8.864 7.222 1.00 96.19 113 ARG A CA 1
ATOM 877 C C . ARG A 1 113 ? 0.024 -8.160 6.489 1.00 96.19 113 ARG A C 1
ATOM 879 O O . ARG A 1 113 ? -0.103 -8.293 5.272 1.00 96.19 113 ARG A O 1
ATOM 886 N N . VAL A 1 114 ? -0.766 -7.399 7.241 1.00 97.81 114 VAL A N 1
ATOM 887 C CA . VAL A 1 114 ? -1.757 -6.446 6.721 1.00 97.81 114 VAL A CA 1
ATOM 888 C C . VAL A 1 114 ? -1.338 -5.044 7.136 1.00 97.81 114 VAL A C 1
ATOM 890 O O . VAL A 1 114 ? -0.911 -4.829 8.274 1.00 97.81 114 VAL A O 1
ATOM 893 N N . GLN A 1 115 ? -1.386 -4.095 6.210 1.00 97.94 115 GLN A N 1
ATOM 894 C CA . GLN A 1 115 ? -0.861 -2.749 6.413 1.00 97.94 115 GLN A CA 1
ATOM 895 C C . GLN A 1 115 ? -1.770 -1.700 5.793 1.00 97.94 115 GLN A C 1
ATOM 897 O O . GLN A 1 115 ? -2.448 -1.956 4.803 1.00 97.94 115 GLN A O 1
ATOM 902 N N . MET A 1 116 ? -1.741 -0.496 6.350 1.00 97.75 116 MET A N 1
ATOM 903 C CA . MET A 1 116 ? -2.397 0.667 5.773 1.00 97.75 116 MET A CA 1
ATOM 904 C C . MET A 1 116 ? -1.466 1.864 5.778 1.00 97.75 116 MET A C 1
ATOM 906 O O . MET A 1 116 ? -0.618 1.983 6.665 1.00 97.75 116 MET A O 1
ATOM 910 N N . ALA A 1 117 ? -1.655 2.754 4.810 1.00 97.81 117 ALA A N 1
ATOM 911 C CA . ALA A 1 117 ? -0.986 4.042 4.775 1.00 97.81 117 ALA A CA 1
ATOM 912 C C . ALA A 1 117 ? -1.997 5.184 4.636 1.00 97.81 117 ALA A C 1
ATOM 914 O O . ALA A 1 117 ? -2.813 5.191 3.713 1.00 97.81 117 ALA A O 1
ATOM 915 N N . PHE A 1 118 ? -1.925 6.147 5.551 1.00 97.25 118 PHE A N 1
ATOM 916 C CA . PHE A 1 118 ? -2.746 7.354 5.571 1.00 97.25 118 PHE A CA 1
ATOM 917 C C . PHE A 1 118 ? -1.897 8.539 5.097 1.00 97.25 118 PHE A C 1
ATOM 919 O O . PHE A 1 118 ? -0.851 8.786 5.705 1.00 97.25 118 PHE A O 1
ATOM 926 N N . PRO A 1 119 ? -2.296 9.267 4.041 1.00 95.19 119 PRO A N 1
ATOM 927 C CA . PRO A 1 119 ? -1.617 10.502 3.674 1.00 95.19 119 PRO A CA 1
ATOM 928 C C . PRO A 1 119 ? -1.910 11.567 4.734 1.00 95.19 119 PRO A C 1
ATOM 930 O O . PRO A 1 119 ? -3.051 11.720 5.162 1.00 95.19 119 PRO A O 1
ATOM 933 N N . LEU A 1 120 ? -0.874 12.268 5.186 1.00 94.69 120 LEU A N 1
ATOM 934 C CA . LEU A 1 120 ? -0.954 13.229 6.294 1.00 94.69 120 LEU A CA 1
ATOM 935 C C . LEU A 1 120 ? -1.018 14.678 5.818 1.00 94.69 120 LEU A C 1
ATOM 937 O O . LEU A 1 120 ? -1.332 15.578 6.597 1.00 94.69 120 LEU A O 1
ATOM 941 N N . SER A 1 121 ? -0.693 14.910 4.548 1.00 87.62 121 SER A N 1
ATOM 942 C CA . SER A 1 121 ? -0.887 16.191 3.892 1.00 87.62 121 SER A CA 1
ATOM 943 C C . SER A 1 121 ? -2.268 16.251 3.245 1.00 87.62 121 SER A C 1
ATOM 945 O O . SER A 1 121 ? -2.728 15.315 2.589 1.00 87.62 121 SER A O 1
ATOM 947 N N . PHE A 1 122 ? -2.923 17.396 3.417 1.00 80.81 122 PHE A N 1
ATOM 948 C CA . PHE A 1 122 ? -4.183 17.717 2.769 1.00 80.81 122 PHE A CA 1
ATOM 949 C C . PHE A 1 122 ? -4.151 19.179 2.340 1.00 80.81 122 PHE A C 1
ATOM 951 O O . PHE A 1 122 ? -4.057 20.076 3.174 1.00 80.81 122 PHE A O 1
ATOM 958 N N . ASP A 1 123 ? -4.214 19.415 1.036 1.00 76.12 123 ASP A N 1
ATOM 959 C CA . ASP A 1 123 ? -4.111 20.741 0.417 1.00 76.12 123 ASP A CA 1
ATOM 960 C C . ASP A 1 123 ? -5.471 21.453 0.276 1.00 76.12 123 ASP A C 1
ATOM 962 O O . ASP A 1 123 ? -5.558 22.525 -0.318 1.00 76.12 123 ASP A O 1
ATOM 966 N N . GLY A 1 124 ? -6.549 20.879 0.822 1.00 67.50 124 GLY A N 1
ATOM 967 C CA . GLY A 1 124 ? -7.905 21.421 0.693 1.00 67.50 124 GLY A CA 1
ATOM 968 C C . GLY A 1 124 ? -8.689 20.897 -0.513 1.00 67.50 124 GLY A C 1
ATOM 969 O O . GLY A 1 124 ? -9.902 21.114 -0.569 1.00 67.50 124 GLY A O 1
ATOM 970 N N . SER A 1 125 ? -8.042 20.186 -1.442 1.00 73.62 125 SER A N 1
ATOM 971 C CA . SER A 1 125 ? -8.683 19.599 -2.624 1.00 73.62 125 SER A CA 1
ATOM 972 C C . SER A 1 125 ? -9.486 18.327 -2.287 1.00 73.62 125 SER A C 1
ATOM 974 O O . SER A 1 125 ? -9.682 17.970 -1.124 1.00 73.62 125 SER A O 1
ATOM 976 N N . SER A 1 126 ? -10.043 17.636 -3.283 1.00 75.94 126 SER A N 1
ATOM 977 C CA . SER A 1 126 ? -10.663 16.328 -3.034 1.00 75.94 126 SER A CA 1
ATOM 978 C C . SER A 1 126 ? -9.571 15.292 -2.768 1.00 75.94 126 SER A C 1
ATOM 980 O O . SER A 1 126 ? -8.688 15.129 -3.602 1.00 75.94 126 SER A O 1
ATOM 982 N N . LEU A 1 127 ? -9.656 14.549 -1.656 1.00 82.88 127 LEU A N 1
ATOM 983 C CA . LEU A 1 127 ? -8.759 13.411 -1.413 1.00 82.88 127 LEU A CA 1
ATOM 984 C C . LEU A 1 127 ? -8.921 12.391 -2.551 1.00 82.88 127 LEU A C 1
ATOM 986 O O . LEU A 1 127 ? -10.032 11.867 -2.712 1.00 82.88 127 LEU A O 1
ATOM 990 N N . PRO A 1 128 ? -7.863 12.111 -3.332 1.00 88.88 128 PRO A N 1
ATOM 991 C CA . PRO A 1 128 ? -7.958 11.182 -4.440 1.00 88.88 128 PRO A CA 1
ATOM 992 C C . PRO A 1 128 ? -8.133 9.756 -3.926 1.00 88.88 128 PRO A C 1
ATOM 994 O O . PRO A 1 128 ? -7.647 9.383 -2.852 1.00 88.88 128 PRO A O 1
ATOM 997 N N . ASN A 1 129 ? -8.815 8.950 -4.732 1.00 92.88 129 ASN A N 1
ATOM 998 C CA . ASN A 1 129 ? -8.903 7.525 -4.490 1.00 92.88 129 ASN A CA 1
ATOM 999 C C . ASN A 1 129 ? -7.514 6.890 -4.629 1.00 92.88 129 ASN A C 1
ATOM 1001 O O . ASN A 1 129 ? -6.817 7.093 -5.618 1.00 92.88 129 ASN A O 1
ATOM 1005 N N . GLN A 1 130 ? -7.143 6.095 -3.638 1.00 94.88 130 GLN A N 1
ATOM 1006 C CA . GLN A 1 130 ? -5.895 5.361 -3.559 1.00 94.88 130 GLN A CA 1
ATOM 1007 C C . GLN A 1 130 ? -6.090 3.931 -4.084 1.00 94.88 130 GLN A C 1
ATOM 1009 O O . GLN A 1 130 ? -7.175 3.347 -3.923 1.00 94.88 130 GLN A O 1
ATOM 1014 N N . PRO A 1 131 ? -5.074 3.337 -4.731 1.00 95.44 131 PRO A N 1
ATOM 1015 C CA . PRO A 1 131 ? -5.126 1.936 -5.102 1.00 95.44 131 PRO A CA 1
ATOM 1016 C C . PRO A 1 131 ? -4.936 1.035 -3.879 1.00 95.44 131 PRO A C 1
ATOM 1018 O O . PRO A 1 131 ? -4.292 1.397 -2.895 1.00 95.44 131 PRO A O 1
ATOM 1021 N N . VAL A 1 132 ? -5.472 -0.180 -3.962 1.00 97.38 132 VAL A N 1
ATOM 1022 C CA . VAL A 1 132 ? -5.101 -1.280 -3.068 1.00 97.38 132 VAL A CA 1
ATOM 1023 C C . VAL A 1 132 ? -3.811 -1.917 -3.578 1.00 97.38 132 VAL A C 1
ATOM 1025 O O . VAL A 1 132 ? -3.595 -2.036 -4.786 1.00 97.38 132 VAL A O 1
ATOM 1028 N N . PHE A 1 133 ? -2.951 -2.328 -2.652 1.00 97.25 133 PHE A N 1
ATOM 1029 C CA . PHE A 1 133 ? -1.622 -2.845 -2.932 1.00 97.25 133 PHE A CA 1
ATOM 1030 C C . PHE A 1 133 ? -1.502 -4.336 -2.622 1.00 97.25 133 PHE A C 1
ATOM 1032 O O . PHE A 1 133 ? -1.931 -4.831 -1.579 1.00 97.25 133 PHE A O 1
ATOM 1039 N N . ALA A 1 134 ? -0.768 -5.015 -3.497 1.00 95.12 134 ALA A N 1
ATOM 1040 C CA . ALA A 1 134 ? -0.165 -6.321 -3.263 1.00 95.12 134 ALA A CA 1
ATOM 1041 C C . ALA A 1 134 ? 1.327 -6.204 -3.605 1.00 95.12 134 ALA A C 1
ATOM 1043 O O . ALA A 1 134 ? 1.786 -6.648 -4.663 1.00 95.12 134 ALA A O 1
ATOM 1044 N N . TYR A 1 135 ? 2.049 -5.496 -2.726 1.00 90.06 135 TYR A N 1
ATOM 1045 C CA . TYR A 1 135 ? 3.401 -4.930 -2.905 1.00 90.06 135 TYR A CA 1
ATOM 1046 C C . TYR A 1 135 ? 3.498 -3.810 -3.946 1.00 90.06 135 TYR A C 1
ATOM 1048 O O . TYR A 1 135 ? 4.161 -2.811 -3.693 1.00 90.06 135 TYR A O 1
ATOM 1056 N N . LEU A 1 136 ? 2.803 -3.951 -5.073 1.00 91.75 136 LEU A N 1
ATOM 1057 C CA . LEU A 1 136 ? 2.609 -2.911 -6.081 1.00 91.75 136 LEU A CA 1
ATOM 1058 C C . LEU A 1 136 ? 1.127 -2.508 -6.144 1.00 91.75 136 LEU A C 1
ATOM 1060 O O . LEU A 1 136 ? 0.276 -3.316 -5.738 1.00 91.75 136 LEU A O 1
ATOM 1064 N N . PRO A 1 137 ? 0.815 -1.301 -6.652 1.00 93.50 137 PRO A N 1
ATOM 1065 C CA . PRO A 1 137 ? -0.557 -0.894 -6.935 1.00 93.50 137 PRO A CA 1
ATOM 1066 C C . PRO A 1 137 ? -1.273 -1.922 -7.820 1.00 93.50 137 PRO A C 1
ATOM 1068 O O . PRO A 1 137 ? -0.695 -2.422 -8.785 1.00 93.50 137 PRO A O 1
ATOM 1071 N N . VAL A 1 138 ? -2.520 -2.250 -7.476 1.00 94.38 138 VAL A N 1
ATOM 1072 C CA . VAL A 1 138 ? -3.387 -3.144 -8.262 1.00 94.38 138 VAL A CA 1
ATOM 1073 C C . VAL A 1 138 ? -4.479 -2.321 -8.941 1.00 94.38 138 VAL A C 1
ATOM 1075 O O . VAL A 1 138 ? -4.416 -2.057 -10.134 1.00 94.38 138 VAL A O 1
ATOM 1078 N N . GLN A 1 139 ? -5.469 -1.876 -8.167 1.00 93.81 139 GLN A N 1
ATOM 1079 C CA . GLN A 1 139 ? -6.596 -1.071 -8.637 1.00 93.81 139 GLN A CA 1
ATOM 1080 C C . GLN A 1 139 ? -7.183 -0.295 -7.454 1.00 93.81 139 GLN A C 1
ATOM 1082 O O . GLN A 1 139 ? -7.037 -0.710 -6.301 1.00 93.81 139 GLN A O 1
ATOM 1087 N N . SER A 1 140 ? -7.856 0.824 -7.722 1.00 94.94 140 SER A N 1
ATOM 1088 C CA . SER A 1 140 ? -8.648 1.515 -6.707 1.00 94.94 140 SER A CA 1
ATOM 1089 C C . SER A 1 140 ? -10.059 0.943 -6.562 1.00 94.94 140 SER A C 1
ATOM 1091 O O . SER A 1 140 ? -10.722 0.624 -7.546 1.00 94.94 140 SER A O 1
ATOM 1093 N N . TYR A 1 141 ? -10.513 0.875 -5.309 1.00 96.75 141 TYR A N 1
ATOM 1094 C CA . TYR A 1 141 ? -11.840 0.399 -4.907 1.00 96.75 141 TYR A CA 1
ATOM 1095 C C . TYR A 1 141 ? -12.649 1.472 -4.156 1.00 96.75 141 TYR A C 1
ATOM 1097 O O . TYR A 1 141 ? -13.662 1.147 -3.547 1.00 96.75 141 TYR A O 1
ATOM 1105 N N . GLY A 1 142 ? -12.210 2.739 -4.176 1.00 95.50 142 GLY A N 1
ATOM 1106 C CA . GLY A 1 142 ? -12.881 3.862 -3.493 1.00 95.50 142 GLY A CA 1
ATOM 1107 C C . GLY A 1 142 ? -12.263 4.279 -2.152 1.00 95.50 142 GLY A C 1
ATOM 1108 O O . GLY A 1 142 ? -12.777 5.170 -1.479 1.00 95.50 142 GLY A O 1
ATOM 1109 N N . PHE A 1 143 ? -11.155 3.658 -1.742 1.00 96.31 143 PHE A N 1
ATOM 1110 C CA . PHE A 1 143 ? -10.430 4.059 -0.535 1.00 96.31 143 PHE A CA 1
ATOM 1111 C C . PHE A 1 143 ? -9.646 5.350 -0.752 1.00 96.31 143 PHE A C 1
ATOM 1113 O O . PHE A 1 143 ? -9.121 5.575 -1.833 1.00 96.31 143 PHE A O 1
ATOM 1120 N N . LYS A 1 144 ? -9.504 6.165 0.297 1.00 95.25 144 LYS A N 1
ATOM 1121 C CA . LYS A 1 144 ? -8.648 7.373 0.314 1.00 95.25 144 LYS A CA 1
ATOM 1122 C C . LYS A 1 144 ? -7.362 7.191 1.125 1.00 95.25 144 LYS A C 1
ATOM 1124 O O . LYS A 1 144 ? -6.527 8.087 1.183 1.00 95.25 144 LYS A O 1
ATOM 1129 N N . CYS A 1 145 ? -7.210 6.027 1.746 1.00 96.12 145 CYS A N 1
ATOM 1130 C CA . CYS A 1 145 ? -5.961 5.519 2.291 1.00 96.12 145 CYS A CA 1
ATOM 1131 C C . CYS A 1 145 ? -5.538 4.294 1.472 1.00 96.12 145 CYS A C 1
ATOM 1133 O O . CYS A 1 145 ? -6.353 3.695 0.766 1.00 96.12 145 CYS A O 1
ATOM 1135 N N . ILE A 1 146 ? -4.272 3.905 1.567 1.00 97.56 146 ILE A N 1
ATOM 1136 C CA . ILE A 1 146 ? -3.794 2.702 0.890 1.00 97.56 146 ILE A CA 1
ATOM 1137 C C . ILE A 1 146 ? -3.969 1.505 1.817 1.00 97.56 146 ILE A C 1
ATOM 1139 O O . ILE A 1 146 ? -3.521 1.544 2.961 1.00 97.56 146 ILE A O 1
ATOM 1143 N N . LEU A 1 147 ? -4.560 0.427 1.302 1.00 98.06 147 LEU A N 1
ATOM 1144 C CA . LEU A 1 147 ? -4.560 -0.886 1.944 1.00 98.06 147 LEU A CA 1
ATOM 1145 C C . LEU A 1 147 ? -3.515 -1.775 1.277 1.00 98.06 147 LEU A C 1
ATOM 1147 O O . LEU A 1 147 ? -3.444 -1.823 0.051 1.00 98.06 147 LEU A O 1
ATOM 1151 N N . GLN A 1 148 ? -2.751 -2.524 2.064 1.00 97.75 148 GLN A N 1
ATOM 1152 C CA . GLN A 1 148 ? -1.794 -3.499 1.561 1.00 97.75 148 GLN A CA 1
ATOM 1153 C C . GLN A 1 148 ? -1.903 -4.820 2.320 1.00 97.75 148 GLN A C 1
ATOM 1155 O O . GLN A 1 148 ? -1.951 -4.853 3.548 1.00 97.75 148 GLN A O 1
ATOM 1160 N N . ALA A 1 149 ? -1.906 -5.920 1.574 1.00 97.81 149 ALA A N 1
ATOM 1161 C CA . ALA A 1 149 ? -1.717 -7.262 2.111 1.00 97.81 149 ALA A CA 1
ATOM 1162 C C . ALA A 1 149 ? -1.162 -8.197 1.026 1.00 97.81 149 ALA A C 1
ATOM 1164 O O . ALA A 1 149 ? -1.025 -7.819 -0.140 1.00 97.81 149 ALA A O 1
ATOM 1165 N N . ASN A 1 150 ? -0.862 -9.442 1.399 1.00 96.25 150 ASN A N 1
ATOM 1166 C CA . ASN A 1 150 ? -0.498 -10.502 0.457 1.00 96.25 150 ASN A CA 1
ATOM 1167 C C . ASN A 1 150 ? -1.744 -11.083 -0.248 1.00 96.25 150 ASN A C 1
ATOM 1169 O O . ASN A 1 150 ? -2.065 -12.261 -0.077 1.00 96.25 150 ASN A O 1
ATOM 1173 N N . PHE A 1 151 ? -2.487 -10.236 -0.964 1.00 97.62 151 PHE A N 1
ATOM 1174 C CA . PHE A 1 151 ? -3.701 -10.636 -1.674 1.00 97.62 151 PHE A CA 1
ATOM 1175 C C . PHE A 1 151 ? -3.398 -11.581 -2.842 1.00 97.62 151 PHE A C 1
ATOM 1177 O O . PHE A 1 151 ? -2.424 -11.393 -3.571 1.00 97.62 151 PHE A O 1
ATOM 1184 N N . ASP A 1 152 ? -4.280 -12.552 -3.059 1.00 96.81 152 ASP A N 1
ATOM 1185 C CA . ASP A 1 152 ? -4.316 -13.328 -4.295 1.00 96.81 152 ASP A CA 1
ATOM 1186 C C . ASP A 1 152 ? -4.895 -12.493 -5.435 1.00 96.81 152 ASP A C 1
ATOM 1188 O O . ASP A 1 152 ? -5.927 -11.829 -5.284 1.00 96.81 152 ASP A O 1
ATOM 1192 N N . LEU A 1 153 ? -4.237 -12.571 -6.589 1.00 96.44 153 LEU A N 1
ATOM 1193 C CA . LEU A 1 153 ? -4.567 -11.830 -7.801 1.00 96.44 153 LEU A CA 1
ATOM 1194 C C . LEU A 1 153 ? -4.746 -12.802 -8.977 1.00 96.44 153 LEU A C 1
ATOM 1196 O O . LEU A 1 153 ? -4.087 -13.848 -9.000 1.00 96.44 153 LEU A O 1
ATOM 1200 N N . PRO A 1 154 ? -5.563 -12.463 -9.992 1.00 93.62 154 PRO A N 1
ATOM 1201 C CA . PRO A 1 154 ? -5.519 -13.160 -11.270 1.00 93.62 154 PRO A CA 1
ATOM 1202 C C . PRO A 1 154 ? -4.166 -12.920 -11.953 1.00 93.62 154 PRO A C 1
ATOM 1204 O O . PRO A 1 154 ? -3.438 -11.983 -11.617 1.00 93.62 154 PRO A O 1
ATOM 1207 N N . SER A 1 155 ? -3.843 -13.718 -12.972 1.00 87.56 155 SER A N 1
ATOM 1208 C CA . SER A 1 155 ? -2.585 -13.568 -13.718 1.00 87.56 155 SER A CA 1
ATOM 1209 C C . SER A 1 155 ? -2.411 -12.185 -14.358 1.00 87.56 155 SER A C 1
ATOM 1211 O O . SER A 1 155 ? -1.278 -11.731 -14.482 1.00 87.56 155 SER A O 1
ATOM 1213 N N . SER A 1 156 ? -3.505 -11.503 -14.723 1.00 86.75 156 SER A N 1
ATOM 1214 C CA . SER A 1 156 ? -3.456 -10.130 -15.248 1.00 86.75 156 SER A CA 1
ATOM 1215 C C . SER A 1 156 ? -3.109 -9.084 -14.185 1.00 86.75 156 SER A C 1
ATOM 1217 O O . SER A 1 156 ? -2.659 -7.999 -14.532 1.00 86.75 156 SER A O 1
ATOM 1219 N N . ARG A 1 157 ? -3.278 -9.411 -12.893 1.00 90.38 157 ARG A N 1
ATOM 1220 C CA . ARG A 1 157 ? -3.145 -8.494 -11.747 1.00 90.38 157 ARG A CA 1
ATOM 1221 C C . ARG A 1 157 ? -4.039 -7.254 -11.831 1.00 90.38 157 ARG A C 1
ATOM 1223 O O . ARG A 1 157 ? -3.717 -6.234 -11.238 1.00 90.38 157 ARG A O 1
ATOM 1230 N N . GLU A 1 158 ? -5.167 -7.349 -12.526 1.00 89.19 158 GLU A N 1
ATOM 1231 C CA . GLU A 1 158 ? -6.077 -6.211 -12.709 1.00 89.19 158 GLU A CA 1
ATOM 1232 C C . GLU A 1 158 ? -7.075 -6.044 -11.558 1.00 89.19 158 GLU A C 1
ATOM 1234 O O . GLU A 1 158 ? -7.651 -4.975 -11.426 1.00 89.19 158 GLU A O 1
ATOM 1239 N N . ALA A 1 159 ? -7.276 -7.060 -10.709 1.00 94.25 159 ALA A N 1
ATOM 1240 C CA . ALA A 1 159 ? -8.235 -7.004 -9.605 1.00 94.25 159 ALA A CA 1
ATOM 1241 C C . ALA A 1 159 ? -7.818 -7.865 -8.400 1.00 94.25 159 ALA A C 1
ATOM 1243 O O . ALA A 1 159 ? -6.971 -8.751 -8.510 1.00 94.25 159 ALA A O 1
ATOM 1244 N N . ILE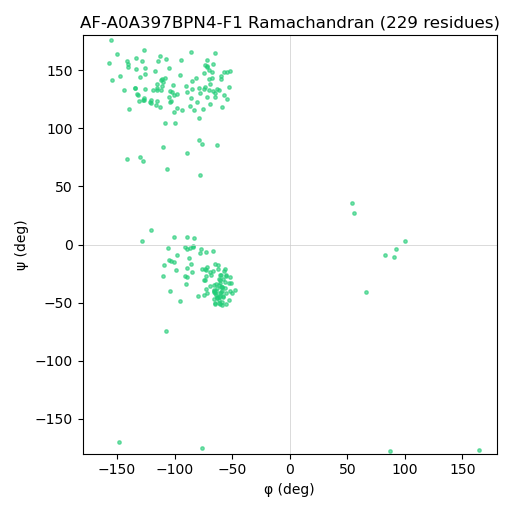 A 1 160 ? -8.442 -7.623 -7.246 1.00 96.19 160 ILE A N 1
ATOM 1245 C CA . ILE A 1 160 ? -8.338 -8.470 -6.053 1.00 96.19 160 ILE A CA 1
ATOM 1246 C C . ILE A 1 160 ? -9.374 -9.591 -6.169 1.00 96.19 160 ILE A C 1
ATOM 1248 O O . ILE A 1 160 ? -10.556 -9.317 -6.371 1.00 96.19 160 ILE A O 1
ATOM 1252 N N . LEU A 1 161 ? -8.946 -10.850 -6.042 1.00 95.12 161 LEU A N 1
ATOM 1253 C CA . L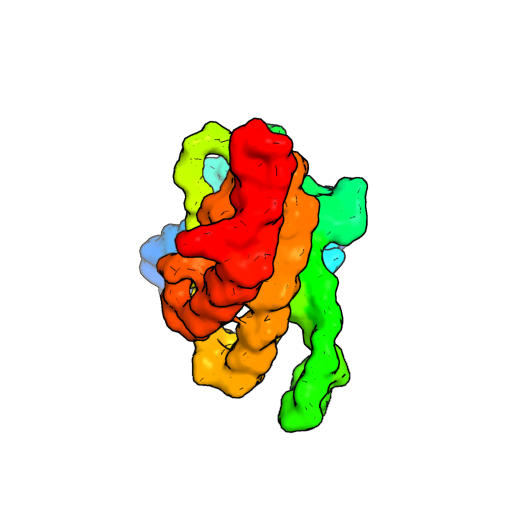EU A 1 161 ? -9.860 -11.992 -6.135 1.00 95.12 161 LEU A CA 1
ATOM 1254 C C . LEU A 1 161 ? -10.801 -12.061 -4.926 1.00 95.12 161 LEU A C 1
ATOM 1256 O O . LEU A 1 161 ? -10.378 -11.838 -3.791 1.00 95.12 161 LEU A O 1
ATOM 1260 N N . ASP A 1 162 ? -12.052 -12.450 -5.157 1.00 94.88 162 ASP A N 1
ATOM 1261 C CA . ASP A 1 162 ? -12.998 -12.765 -4.087 1.00 94.88 162 ASP A CA 1
ATOM 1262 C C . ASP A 1 162 ? -12.890 -14.251 -3.709 1.00 94.88 162 ASP A C 1
ATOM 1264 O O . ASP A 1 162 ? -13.642 -15.100 -4.183 1.00 94.88 162 ASP A O 1
ATOM 1268 N N . ASN A 1 163 ? -11.860 -14.581 -2.927 1.00 95.50 163 ASN A N 1
ATOM 1269 C CA . ASN 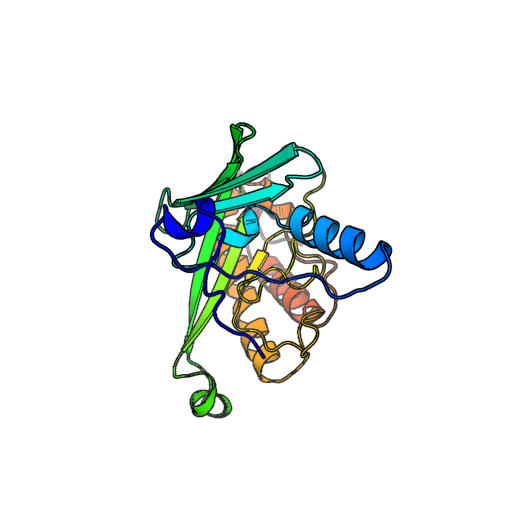A 1 163 ? -11.589 -15.937 -2.455 1.00 95.50 163 ASN A CA 1
ATOM 1270 C C . ASN A 1 163 ? -11.448 -15.980 -0.925 1.00 95.50 163 ASN A C 1
ATOM 1272 O O . ASN A 1 163 ? -11.320 -14.950 -0.263 1.00 95.50 163 ASN A O 1
ATOM 1276 N N . GLU A 1 164 ? -11.454 -17.181 -0.345 1.00 96.94 164 GLU A N 1
ATOM 1277 C CA . GLU A 1 164 ? -11.428 -17.358 1.114 1.00 96.94 164 GLU A CA 1
ATOM 1278 C C . GLU A 1 164 ? -10.196 -16.728 1.783 1.00 96.94 164 GLU A C 1
ATOM 1280 O O . GLU A 1 164 ? -10.303 -16.170 2.879 1.00 96.94 164 GLU A O 1
ATOM 1285 N N . TRP A 1 165 ? -9.039 -16.784 1.115 1.00 97.75 165 TRP A N 1
ATOM 1286 C CA . TRP A 1 165 ? -7.796 -16.186 1.599 1.00 97.75 165 TRP A CA 1
ATOM 1287 C C . TRP A 1 165 ? -7.900 -14.660 1.681 1.00 97.75 165 TRP A C 1
ATOM 1289 O O . TRP A 1 165 ? -7.636 -14.066 2.729 1.00 97.75 165 TRP A O 1
ATOM 1299 N N . ASN A 1 166 ? -8.347 -14.015 0.606 1.00 97.75 166 ASN A N 1
ATOM 1300 C CA . ASN A 1 166 ? -8.529 -12.571 0.574 1.00 97.75 166 ASN A CA 1
ATOM 1301 C C . ASN A 1 166 ? -9.624 -12.142 1.550 1.00 97.75 166 ASN A C 1
ATOM 1303 O O . ASN A 1 166 ? -9.404 -11.202 2.305 1.00 97.75 166 ASN A O 1
ATOM 1307 N N . GLN A 1 167 ? -10.741 -12.868 1.644 1.00 97.12 167 GLN A N 1
ATOM 1308 C CA . GLN A 1 167 ? -11.783 -12.599 2.641 1.00 97.12 167 GLN A CA 1
ATOM 1309 C C . GLN A 1 167 ? -11.258 -12.699 4.081 1.00 97.12 167 GLN A C 1
ATOM 1311 O O . GLN A 1 167 ? -11.630 -11.900 4.943 1.00 97.12 167 GLN A O 1
ATOM 1316 N N . PHE A 1 168 ? -10.346 -13.634 4.363 1.00 97.69 168 PHE A N 1
ATOM 1317 C CA . PHE A 1 168 ? -9.649 -13.676 5.647 1.00 97.69 168 PHE A CA 1
ATOM 1318 C C . PHE A 1 168 ? -8.820 -12.409 5.909 1.00 97.69 168 PHE A C 1
ATOM 1320 O O . PHE A 1 168 ? -8.927 -11.856 7.008 1.00 97.69 168 PHE A O 1
ATOM 1327 N N . LEU A 1 169 ? -8.053 -11.929 4.924 1.00 98.12 169 LEU A N 1
ATOM 1328 C CA . LEU A 1 169 ? -7.269 -10.692 5.037 1.00 98.12 169 LEU A CA 1
ATOM 1329 C C . LEU A 1 169 ? -8.169 -9.461 5.214 1.00 98.12 169 LEU A C 1
ATOM 1331 O O . LEU A 1 169 ? -7.906 -8.629 6.080 1.00 98.12 169 LEU A O 1
ATOM 1335 N N . LEU A 1 170 ? -9.261 -9.368 4.447 1.00 97.38 170 LEU A N 1
ATOM 1336 C CA . LEU A 1 170 ? -10.229 -8.268 4.512 1.00 97.38 170 LEU A CA 1
ATOM 1337 C C . LEU A 1 170 ? -10.812 -8.092 5.916 1.00 97.38 170 LEU A C 1
ATOM 1339 O O . LEU A 1 170 ? -10.967 -6.963 6.374 1.00 97.38 170 LEU A O 1
ATOM 1343 N N . ARG A 1 171 ? -11.064 -9.193 6.636 1.00 97.25 171 ARG A N 1
ATOM 1344 C CA . ARG A 1 171 ? -11.566 -9.163 8.021 1.00 97.25 171 ARG A CA 1
ATOM 1345 C C . ARG A 1 171 ? -10.593 -8.553 9.034 1.00 97.25 171 ARG A C 1
ATOM 1347 O O . ARG A 1 171 ? -11.030 -8.188 10.121 1.00 97.25 171 ARG A O 1
ATOM 1354 N N . GLN A 1 172 ? -9.310 -8.417 8.698 1.00 97.69 172 GLN A N 1
ATOM 1355 C CA . GLN A 1 172 ? -8.299 -7.854 9.602 1.00 97.69 172 GLN A CA 1
ATOM 1356 C C . GLN A 1 172 ? -8.251 -6.323 9.556 1.00 97.69 172 GLN A C 1
ATOM 1358 O O . GLN A 1 172 ? -7.824 -5.681 10.514 1.00 97.69 172 GLN A O 1
ATOM 1363 N N . PHE A 1 173 ? -8.701 -5.720 8.454 1.00 97.81 173 PHE A N 1
ATOM 1364 C CA . PHE A 1 173 ? -8.595 -4.279 8.250 1.00 97.81 173 PHE A CA 1
ATOM 1365 C C . PHE A 1 173 ? -9.542 -3.417 9.096 1.00 97.81 173 PHE A C 1
ATOM 1367 O O . PHE A 1 173 ? -9.080 -2.366 9.531 1.00 97.81 173 PHE A O 1
ATOM 1374 N N . PRO A 1 174 ? -10.817 -3.783 9.365 1.00 97.31 174 PRO A N 1
ATOM 1375 C CA . PRO A 1 174 ? -11.756 -2.865 10.007 1.00 97.31 174 PRO A CA 1
ATOM 1376 C C . PRO A 1 174 ? -11.273 -2.301 11.343 1.00 97.31 174 PRO A C 1
ATOM 1378 O O . PRO A 1 174 ? -11.247 -1.087 11.522 1.00 97.31 174 PRO A O 1
ATOM 1381 N N . ARG A 1 175 ? -10.835 -3.172 12.262 1.00 95.56 175 ARG A N 1
ATOM 1382 C CA . ARG A 1 175 ? -10.326 -2.742 13.573 1.00 95.56 175 ARG A CA 1
ATOM 1383 C C . ARG A 1 175 ? -9.041 -1.938 13.436 1.00 95.56 175 ARG A C 1
ATOM 1385 O O . ARG A 1 175 ? -8.956 -0.845 13.977 1.00 95.56 175 ARG A O 1
ATOM 1392 N N . LEU A 1 176 ? -8.096 -2.431 12.631 1.00 96.56 176 LEU A N 1
ATOM 1393 C CA . LEU A 1 176 ? -6.839 -1.733 12.371 1.00 96.56 176 LEU A CA 1
ATOM 1394 C C . LEU A 1 176 ? -7.091 -0.313 11.839 1.00 96.56 176 LEU A C 1
ATOM 1396 O O . LEU A 1 176 ? -6.400 0.623 12.229 1.00 96.56 176 LEU A O 1
ATOM 1400 N N . PHE A 1 177 ? -8.066 -0.150 10.938 1.00 97.38 177 PHE A N 1
ATOM 1401 C CA . PHE A 1 177 ? -8.410 1.136 10.339 1.00 97.38 177 PHE A CA 1
ATOM 1402 C C . PHE A 1 177 ? -8.947 2.091 11.393 1.00 97.38 177 PHE A C 1
ATOM 1404 O O . PHE A 1 177 ? -8.452 3.209 11.502 1.00 97.38 177 PHE A O 1
ATOM 1411 N N . VAL A 1 178 ? -9.927 1.641 12.177 1.00 96.38 178 VAL A N 1
ATOM 1412 C CA . VAL A 1 178 ? -10.548 2.453 13.225 1.00 96.38 178 VAL A CA 1
ATOM 1413 C C . VAL A 1 178 ? -9.520 2.857 14.276 1.00 96.38 178 VAL A C 1
ATOM 1415 O O . VAL A 1 178 ? -9.399 4.045 14.560 1.00 96.38 178 VAL A O 1
ATOM 1418 N N . ASP A 1 179 ? -8.715 1.919 14.773 1.00 95.62 179 ASP A N 1
ATOM 1419 C CA . ASP A 1 179 ? -7.699 2.194 15.793 1.00 95.62 179 ASP A CA 1
ATOM 1420 C C . ASP A 1 179 ? -6.702 3.266 15.326 1.00 95.62 179 ASP A C 1
ATOM 1422 O O . ASP A 1 179 ? -6.383 4.199 16.068 1.00 95.62 179 ASP A O 1
ATOM 1426 N N . GLN A 1 180 ? -6.225 3.168 14.079 1.00 96.62 180 GLN A N 1
ATOM 1427 C CA . GLN A 1 180 ? -5.309 4.169 13.528 1.00 96.62 180 GLN A CA 1
ATOM 1428 C C . GLN A 1 180 ? -6.008 5.496 13.239 1.00 96.62 180 GLN A C 1
ATOM 1430 O O . GLN A 1 180 ? -5.447 6.543 13.555 1.00 96.62 180 GLN A O 1
ATOM 1435 N N . LEU A 1 181 ? -7.224 5.478 12.689 1.00 95.75 181 LEU A N 1
ATOM 1436 C CA . LEU A 1 181 ? -7.979 6.698 12.422 1.00 95.75 181 LEU A CA 1
ATOM 1437 C C . LEU A 1 181 ? -8.199 7.482 13.720 1.00 95.75 181 LEU A C 1
ATOM 1439 O O . LEU A 1 181 ? -7.828 8.648 13.790 1.00 95.75 181 LEU A O 1
ATOM 1443 N N . VAL A 1 182 ? -8.716 6.838 14.771 1.00 94.00 182 VAL A N 1
ATOM 1444 C CA . VAL A 1 182 ? -8.966 7.480 16.073 1.00 94.00 182 VAL A CA 1
ATOM 1445 C C . VAL A 1 182 ? -7.685 8.040 16.682 1.00 94.00 182 VAL A C 1
ATOM 1447 O O . VAL A 1 182 ? -7.691 9.157 17.196 1.00 94.00 182 VAL A O 1
ATOM 1450 N N . ARG A 1 183 ? -6.573 7.304 16.584 1.00 94.56 183 ARG A N 1
ATOM 1451 C CA . ARG A 1 183 ? -5.265 7.767 17.065 1.00 94.56 183 ARG A CA 1
ATOM 1452 C C . ARG A 1 183 ? -4.773 9.013 16.324 1.00 94.56 183 ARG A C 1
ATOM 1454 O O . ARG A 1 183 ? -4.142 9.863 16.943 1.00 94.56 183 ARG A O 1
ATOM 1461 N N . LEU A 1 184 ? -5.021 9.104 15.018 1.00 95.44 184 LEU A N 1
ATOM 1462 C CA . LEU A 1 184 ? -4.499 10.175 14.166 1.00 95.44 184 LEU A CA 1
ATOM 1463 C C . LEU A 1 184 ? -5.408 11.406 14.101 1.00 95.44 184 LEU A C 1
ATOM 1465 O O . LEU A 1 184 ? -4.904 12.503 13.887 1.00 95.44 184 LEU A O 1
ATOM 1469 N N . LEU A 1 185 ? -6.722 11.251 14.286 1.00 93.06 185 LEU A N 1
ATOM 1470 C CA . LEU A 1 185 ? -7.704 12.334 14.157 1.00 93.06 185 LEU A CA 1
ATOM 1471 C C . LEU A 1 185 ? -7.381 13.606 14.967 1.00 93.06 185 LEU A C 1
ATOM 1473 O O . LEU A 1 185 ? -7.584 14.686 14.412 1.00 93.06 185 LEU A O 1
ATOM 1477 N N . PRO A 1 186 ? -6.868 13.542 16.216 1.00 92.00 186 PRO A N 1
ATOM 1478 C CA . PRO A 1 186 ? -6.522 14.748 16.971 1.00 92.00 186 PRO A CA 1
ATOM 1479 C C . PRO A 1 186 ? -5.440 15.606 16.303 1.00 92.00 186 PRO A C 1
ATOM 1481 O O . PRO A 1 186 ? -5.476 16.828 16.401 1.00 92.00 186 PRO A O 1
ATOM 1484 N N . GLU A 1 187 ? -4.483 14.968 15.628 1.00 93.12 187 GLU A N 1
ATOM 1485 C CA . GLU A 1 187 ? -3.375 15.639 14.937 1.00 93.12 187 GLU A CA 1
ATOM 1486 C C . GLU A 1 187 ? -3.739 15.960 13.476 1.00 93.12 187 GLU A C 1
ATOM 1488 O O . GLU A 1 187 ? -3.367 17.006 12.947 1.00 93.12 187 GLU A O 1
ATOM 1493 N N . PHE A 1 188 ? -4.538 15.099 12.836 1.00 93.25 188 PHE A N 1
ATOM 1494 C CA . PHE A 1 188 ? -4.941 15.208 11.433 1.00 93.25 188 PHE A CA 1
ATOM 1495 C C . PHE A 1 188 ? -6.465 15.065 11.268 1.00 93.25 188 PHE A C 1
ATOM 1497 O O . PHE A 1 188 ? -6.955 14.046 10.770 1.00 93.25 188 PHE A O 1
ATOM 1504 N N . PRO A 1 189 ? -7.257 16.096 11.615 1.00 90.69 189 PRO A N 1
ATOM 1505 C CA . PRO A 1 189 ? -8.720 16.007 11.569 1.00 90.69 189 PRO A CA 1
ATOM 1506 C C . PRO A 1 189 ? -9.286 15.720 10.171 1.00 90.69 189 PRO A C 1
ATOM 1508 O O . PRO A 1 189 ? -10.354 15.126 10.033 1.00 90.69 189 PRO A O 1
ATOM 1511 N N . HIS A 1 190 ? -8.566 16.104 9.111 1.00 90.81 190 HIS A N 1
ATOM 1512 C CA . HIS A 1 190 ? -8.975 15.866 7.724 1.00 90.81 190 HIS A CA 1
ATOM 1513 C C . HIS A 1 190 ? -9.087 14.371 7.372 1.00 90.81 190 HIS A C 1
ATOM 1515 O O . HIS A 1 190 ? -9.823 14.026 6.443 1.00 90.81 190 HIS A O 1
ATOM 1521 N N . LEU A 1 191 ? -8.429 13.479 8.129 1.00 93.50 191 LEU A N 1
ATOM 1522 C CA . LEU A 1 191 ? -8.508 12.029 7.930 1.00 93.50 191 LEU A CA 1
ATOM 1523 C C . LEU A 1 191 ? -9.924 11.479 8.137 1.00 93.50 191 LEU A C 1
ATOM 1525 O O . LEU A 1 191 ? -10.238 10.413 7.613 1.00 93.50 191 LEU A O 1
ATOM 1529 N N . ILE A 1 192 ? -10.825 12.219 8.797 1.00 91.12 192 ILE A N 1
ATOM 1530 C CA . ILE A 1 192 ? -12.246 11.847 8.899 1.00 91.12 192 ILE A CA 1
ATOM 1531 C C . ILE A 1 192 ? -12.892 11.643 7.519 1.00 91.12 192 ILE A C 1
ATOM 1533 O O . ILE A 1 192 ? -13.814 10.849 7.358 1.00 91.12 192 ILE A O 1
ATOM 1537 N N . ARG A 1 193 ? -12.373 12.311 6.478 1.00 91.19 193 ARG A N 1
ATOM 1538 C CA . ARG A 1 193 ? -12.848 12.170 5.094 1.00 91.19 193 ARG A CA 1
ATOM 1539 C C . ARG A 1 193 ? -12.455 10.838 4.447 1.00 91.19 193 ARG A C 1
ATOM 1541 O O . ARG A 1 193 ? -12.894 10.588 3.322 1.00 91.19 193 ARG A O 1
ATOM 1548 N N . MET A 1 194 ? -11.637 10.020 5.116 1.00 92.88 194 MET A N 1
ATOM 1549 C CA . MET A 1 194 ? -11.174 8.709 4.649 1.00 92.88 194 MET A CA 1
ATOM 1550 C C . MET A 1 194 ? -12.073 7.549 5.073 1.00 92.88 194 MET A C 1
ATOM 1552 O O . MET A 1 194 ? -11.786 6.417 4.689 1.00 92.88 194 MET A O 1
ATOM 1556 N N . ILE A 1 195 ? -13.140 7.802 5.842 1.00 94.31 195 ILE A N 1
ATOM 1557 C CA . ILE A 1 195 ? -14.100 6.758 6.213 1.00 94.31 195 ILE A CA 1
ATOM 1558 C C . ILE A 1 195 ? -14.626 6.078 4.930 1.00 94.31 195 ILE A C 1
ATOM 1560 O O . ILE A 1 195 ? -15.104 6.768 4.025 1.00 94.31 195 ILE A O 1
ATOM 1564 N N . PRO A 1 196 ? -14.521 4.742 4.824 1.00 93.88 196 PRO A N 1
ATOM 1565 C CA . PRO A 1 196 ? -14.858 3.996 3.616 1.00 93.88 196 PRO A CA 1
ATOM 1566 C C . PRO A 1 196 ? -16.376 3.793 3.475 1.00 93.88 196 PRO A C 1
ATOM 1568 O O . PRO A 1 196 ? -16.912 2.799 3.960 1.00 93.88 196 PRO A O 1
ATOM 1571 N N . VAL A 1 197 ? -17.067 4.729 2.815 1.00 88.88 197 VAL A N 1
ATOM 1572 C CA . VAL A 1 197 ? -18.536 4.681 2.632 1.00 88.88 197 VAL A CA 1
ATOM 1573 C C . VAL A 1 197 ? -18.942 4.057 1.289 1.00 88.88 197 VAL A C 1
ATOM 1575 O O . VAL A 1 197 ? -19.742 3.127 1.268 1.00 88.88 197 VAL A O 1
ATOM 1578 N N . ASP A 1 198 ? -18.331 4.499 0.185 1.00 89.62 198 ASP A N 1
ATOM 1579 C CA . ASP A 1 198 ? -18.656 4.070 -1.186 1.00 89.62 198 ASP A CA 1
ATOM 1580 C C . ASP A 1 198 ? -17.568 3.147 -1.754 1.00 89.62 198 ASP A C 1
ATOM 1582 O O . ASP A 1 198 ? -16.837 3.492 -2.685 1.00 89.62 198 ASP A O 1
ATOM 1586 N N . ILE A 1 199 ? -17.415 1.974 -1.138 1.00 95.94 199 ILE A N 1
ATOM 1587 C CA . ILE A 1 199 ? -16.356 1.021 -1.484 1.00 95.94 199 ILE A CA 1
ATOM 1588 C C . ILE A 1 199 ? -16.869 -0.075 -2.417 1.00 95.94 199 ILE A C 1
ATOM 1590 O O . ILE A 1 199 ? -17.849 -0.758 -2.123 1.00 95.94 199 ILE A O 1
ATOM 1594 N N . ALA A 1 200 ? -16.155 -0.299 -3.519 1.00 96.31 200 ALA A N 1
ATOM 1595 C CA . ALA A 1 200 ? -16.470 -1.343 -4.486 1.00 96.31 200 ALA A CA 1
ATOM 1596 C C . ALA A 1 200 ? -16.169 -2.767 -3.950 1.00 96.31 200 ALA A C 1
ATOM 1598 O O . ALA A 1 200 ? -15.287 -2.956 -3.103 1.00 96.31 200 ALA A O 1
ATOM 1599 N N . PRO A 1 201 ? -16.859 -3.814 -4.446 1.00 94.88 201 PRO A N 1
ATOM 1600 C CA . PRO A 1 201 ? -16.498 -5.205 -4.169 1.00 94.88 201 PRO A CA 1
ATOM 1601 C C . PRO A 1 201 ? -15.051 -5.540 -4.581 1.00 94.88 201 PRO A C 1
ATOM 1603 O O . PRO A 1 201 ? -14.566 -4.972 -5.556 1.00 94.88 201 PRO A O 1
ATOM 1606 N N . PRO A 1 202 ? -14.362 -6.461 -3.875 1.00 95.69 202 PRO A N 1
ATOM 1607 C CA . PRO A 1 202 ? -14.854 -7.275 -2.753 1.00 95.69 202 PRO A CA 1
ATOM 1608 C C . PRO A 1 202 ? -14.811 -6.567 -1.382 1.00 95.69 202 PRO A C 1
ATOM 1610 O O . PRO A 1 202 ? -15.135 -7.168 -0.362 1.00 95.69 202 PRO A O 1
ATOM 1613 N N . PHE A 1 203 ? -14.449 -5.283 -1.330 1.00 96.81 203 PHE A N 1
ATOM 1614 C CA . PHE A 1 203 ? -14.161 -4.569 -0.082 1.00 96.81 203 PHE A CA 1
ATOM 1615 C C . PHE A 1 203 ? -15.382 -3.934 0.609 1.00 96.81 203 PHE A C 1
ATOM 1617 O O . PHE A 1 203 ? -15.275 -3.519 1.761 1.00 96.81 203 PHE A O 1
ATOM 1624 N N . HIS A 1 204 ? -16.541 -3.865 -0.049 1.00 95.25 204 HIS A N 1
ATOM 1625 C CA . HIS A 1 204 ? -17.752 -3.214 0.481 1.00 95.25 204 HIS A CA 1
ATOM 1626 C C . HIS A 1 204 ? -18.134 -3.660 1.911 1.00 95.25 204 HIS A C 1
ATOM 1628 O O . HIS A 1 204 ? -18.429 -2.823 2.764 1.00 95.25 204 HIS A O 1
ATOM 1634 N N . LEU A 1 205 ? -18.039 -4.960 2.229 1.00 95.06 205 LEU A N 1
ATOM 1635 C CA . LEU A 1 205 ? -18.317 -5.473 3.582 1.00 95.06 205 LEU A CA 1
ATOM 1636 C C . LEU A 1 205 ? -17.310 -4.980 4.630 1.00 95.06 205 LEU A C 1
ATOM 1638 O O . LEU A 1 205 ? -17.683 -4.739 5.778 1.00 95.06 205 LEU A O 1
ATOM 1642 N N . MET A 1 206 ? -16.043 -4.809 4.242 1.00 95.56 206 MET A N 1
ATOM 1643 C CA . MET A 1 206 ? -15.018 -4.214 5.102 1.00 95.56 206 MET A CA 1
ATOM 1644 C C . MET A 1 206 ? -15.344 -2.739 5.379 1.00 95.56 206 MET A C 1
ATOM 1646 O O . MET A 1 206 ? -15.270 -2.323 6.535 1.00 95.56 206 MET A O 1
ATOM 1650 N N . GLY A 1 207 ? -15.803 -1.987 4.371 1.00 95.50 207 GLY A N 1
ATOM 1651 C CA . GLY A 1 207 ? -16.285 -0.611 4.542 1.00 95.50 207 GLY A CA 1
ATOM 1652 C C . GLY A 1 207 ? -17.452 -0.514 5.532 1.00 95.50 207 GLY A C 1
ATOM 1653 O O . GLY A 1 207 ? -17.379 0.228 6.512 1.00 95.50 207 GLY A O 1
ATOM 1654 N N . HIS A 1 208 ? -18.480 -1.354 5.366 1.00 95.00 208 HIS A N 1
ATOM 1655 C CA . HIS A 1 208 ? -19.605 -1.429 6.307 1.00 95.00 208 HIS A CA 1
ATOM 1656 C C . HIS A 1 208 ? -19.170 -1.784 7.735 1.00 95.00 208 HIS A C 1
ATOM 1658 O O . HIS A 1 208 ? -19.678 -1.206 8.696 1.00 95.00 208 HIS A O 1
ATOM 1664 N N . ALA A 1 209 ? -18.219 -2.710 7.891 1.00 96.00 209 ALA A N 1
ATOM 1665 C CA . ALA A 1 209 ? -17.686 -3.071 9.200 1.00 96.00 209 ALA A CA 1
ATOM 1666 C C . ALA A 1 209 ? -16.948 -1.898 9.868 1.00 96.00 209 ALA A C 1
ATOM 1668 O O . ALA A 1 209 ? -17.114 -1.695 11.069 1.00 96.00 209 ALA A O 1
ATOM 1669 N N . VAL A 1 210 ? -16.181 -1.106 9.108 1.00 96.12 210 VAL A N 1
ATOM 1670 C CA . VAL A 1 210 ? -15.541 0.120 9.617 1.00 96.12 210 VAL A CA 1
ATOM 1671 C C . VAL A 1 210 ? -16.588 1.125 10.086 1.00 96.12 210 VAL A C 1
ATOM 1673 O O . VAL A 1 210 ? -16.498 1.601 11.213 1.00 96.12 210 VAL A O 1
ATOM 1676 N N . VAL A 1 211 ? -17.597 1.422 9.260 1.00 93.44 211 VAL A N 1
ATOM 1677 C CA . VAL A 1 211 ? -18.661 2.375 9.620 1.00 93.44 211 VAL A CA 1
ATOM 1678 C C . VAL A 1 211 ? -19.372 1.938 10.898 1.00 93.44 211 VAL A C 1
ATOM 1680 O O . VAL A 1 211 ? -19.543 2.746 11.806 1.00 93.44 211 VAL A O 1
ATOM 1683 N N . ARG A 1 212 ? -19.710 0.650 11.013 1.00 92.81 212 ARG A N 1
ATOM 1684 C CA . ARG A 1 212 ? -20.348 0.096 12.212 1.00 92.81 212 ARG A CA 1
ATOM 1685 C C . ARG A 1 212 ? -19.481 0.250 13.462 1.00 92.81 212 ARG A C 1
ATOM 1687 O O . ARG A 1 212 ? -19.989 0.645 14.499 1.00 92.81 212 ARG A O 1
ATOM 1694 N N . LEU A 1 213 ? -18.181 -0.032 13.368 1.00 93.69 213 LEU A N 1
ATOM 1695 C CA . LEU A 1 213 ? -17.257 0.145 14.494 1.00 93.69 213 LEU A CA 1
ATOM 1696 C C . LEU A 1 213 ? -17.132 1.616 14.920 1.00 93.69 213 LEU A C 1
ATOM 1698 O O . LEU A 1 213 ? -16.967 1.889 16.103 1.00 93.69 213 LEU A O 1
ATOM 1702 N N . LEU A 1 214 ? -17.207 2.559 13.977 1.00 90.69 214 LEU A N 1
ATOM 1703 C CA . LEU A 1 214 ? -17.130 3.993 14.270 1.00 90.69 214 LEU A CA 1
ATOM 1704 C C . LEU A 1 214 ? -18.405 4.538 14.928 1.00 90.69 214 LEU A C 1
ATOM 1706 O O . LEU A 1 214 ? -18.308 5.475 15.717 1.00 90.69 214 LEU A O 1
ATOM 1710 N N . GLN A 1 215 ? -19.577 3.965 14.630 1.00 86.94 215 GLN A N 1
ATOM 1711 C CA . GLN A 1 215 ? -20.852 4.358 15.252 1.00 86.94 215 GLN A CA 1
ATOM 1712 C C . GLN A 1 215 ? -20.845 4.167 16.772 1.00 86.94 215 GLN A C 1
ATOM 1714 O O . GLN A 1 215 ? -21.465 4.943 17.488 1.00 86.94 215 GLN A O 1
ATOM 1719 N N . ASP A 1 216 ? -20.099 3.183 17.269 1.00 82.62 216 ASP A N 1
ATOM 1720 C CA . ASP A 1 216 ? -20.026 2.883 18.699 1.00 82.62 216 ASP A CA 1
ATOM 1721 C C . ASP A 1 216 ? -18.995 3.758 19.452 1.00 82.62 216 ASP A C 1
ATOM 1723 O O . ASP A 1 216 ? -18.853 3.638 20.671 1.00 82.62 216 ASP A O 1
ATOM 1727 N N . LEU A 1 217 ? -18.253 4.638 18.758 1.00 82.81 217 LEU A N 1
ATOM 1728 C CA . LEU A 1 217 ? -17.122 5.379 19.329 1.00 82.81 217 LEU A CA 1
ATOM 1729 C C . LEU A 1 217 ? -17.399 6.877 19.510 1.00 82.81 217 LEU A C 1
ATOM 1731 O O . LEU A 1 217 ? -17.945 7.514 18.610 1.00 82.81 217 LEU A O 1
ATOM 1735 N N . PRO A 1 218 ? -16.945 7.493 20.622 1.00 78.50 218 PRO A N 1
ATOM 1736 C CA . PRO A 1 218 ? -17.116 8.919 20.866 1.00 78.50 218 PRO A CA 1
ATOM 1737 C C . PRO A 1 218 ? -16.141 9.750 20.020 1.00 78.50 218 PRO A C 1
ATOM 1739 O O . PRO A 1 218 ? -15.044 10.079 20.463 1.00 78.50 218 PRO A O 1
ATOM 1742 N N . LEU A 1 219 ? -16.529 10.073 18.786 1.00 75.06 219 LEU A N 1
ATOM 1743 C CA . LEU A 1 219 ? -15.666 10.754 17.809 1.00 75.06 219 LEU A CA 1
ATOM 1744 C C . LEU A 1 219 ? -16.060 12.206 17.532 1.00 75.06 219 LEU A C 1
ATOM 1746 O O . LEU A 1 219 ? -15.245 12.965 17.012 1.00 75.06 219 LEU A O 1
ATOM 1750 N N . ILE A 1 220 ? -17.281 12.618 17.883 1.00 73.25 220 ILE A N 1
ATOM 1751 C CA . ILE A 1 220 ? -17.780 13.971 17.617 1.00 73.25 220 ILE A CA 1
ATOM 1752 C C . ILE A 1 220 ? -17.526 14.850 18.835 1.00 73.25 220 ILE A C 1
ATOM 1754 O O . ILE A 1 220 ? -18.121 14.627 19.889 1.00 73.25 220 ILE A O 1
ATOM 1758 N N . GLN A 1 221 ? -16.688 15.877 18.684 1.00 76.50 221 GLN A N 1
ATOM 1759 C CA . GLN A 1 221 ? -16.518 16.884 19.725 1.00 76.50 221 GLN A CA 1
ATOM 1760 C C . GLN A 1 221 ? -17.724 17.833 19.736 1.00 76.50 221 GLN A C 1
ATOM 1762 O O . GLN A 1 221 ? -17.980 18.546 18.766 1.00 76.50 221 GLN A O 1
ATOM 1767 N N . VAL A 1 222 ? -18.472 17.849 20.837 1.00 80.50 222 VAL A N 1
ATOM 1768 C CA . VAL A 1 222 ? -19.572 18.799 21.051 1.00 80.50 222 VAL A CA 1
ATOM 1769 C C . VAL A 1 222 ? -19.053 20.113 21.638 1.00 80.50 222 VAL A C 1
ATOM 1771 O O . VAL A 1 222 ? -17.941 20.182 22.156 1.00 80.50 222 VAL A O 1
ATOM 1774 N N . ALA A 1 223 ? -19.876 21.167 21.605 1.00 75.12 223 ALA A N 1
ATOM 1775 C CA . ALA A 1 223 ? -19.511 22.510 22.077 1.00 75.12 223 ALA A CA 1
ATOM 1776 C C . ALA A 1 223 ? -19.025 22.565 23.543 1.00 75.12 223 ALA A C 1
ATOM 1778 O O . ALA A 1 223 ? -18.316 23.494 23.918 1.00 75.12 223 ALA A O 1
ATOM 1779 N N . SER A 1 224 ? -19.371 21.569 24.367 1.00 77.38 224 SER A N 1
ATOM 1780 C CA . SER A 1 224 ? -18.875 21.427 25.743 1.00 77.38 224 SER A CA 1
ATOM 1781 C C . SER A 1 224 ? -17.442 20.884 25.843 1.00 77.38 224 SER A C 1
ATOM 1783 O O . SER A 1 224 ? -16.919 20.752 26.946 1.00 77.38 224 SER A O 1
ATOM 1785 N N . GLY A 1 225 ? -16.813 20.527 24.720 1.00 74.56 225 GLY A N 1
ATOM 1786 C CA . GLY A 1 225 ? -15.503 19.881 24.658 1.00 74.56 225 GLY A CA 1
ATOM 1787 C C . GLY A 1 225 ? -15.536 18.362 24.863 1.00 74.56 225 GLY A C 1
ATOM 1788 O O . GLY A 1 225 ? -14.515 17.712 24.640 1.00 74.56 225 GLY A O 1
ATOM 1789 N N . ALA A 1 226 ? -16.684 17.789 25.247 1.00 78.88 226 ALA A N 1
ATOM 1790 C CA . ALA A 1 226 ? -16.875 16.344 25.358 1.00 78.88 226 ALA A CA 1
ATOM 1791 C C . ALA A 1 226 ? -16.949 15.676 23.974 1.00 78.88 226 ALA A C 1
ATOM 1793 O O . ALA A 1 226 ? -17.375 16.298 23.002 1.00 78.88 226 ALA A O 1
ATOM 1794 N N . TYR A 1 227 ? -16.572 14.400 23.901 1.00 78.31 227 TYR A N 1
ATOM 1795 C CA . TYR A 1 227 ? -16.697 13.591 22.691 1.00 78.31 227 TYR A CA 1
ATOM 1796 C C . TYR A 1 227 ? -17.873 12.621 22.824 1.00 78.31 227 TYR A C 1
ATOM 1798 O O . TYR A 1 227 ? -18.007 11.949 23.847 1.00 78.31 227 TYR A O 1
ATOM 1806 N N . VAL A 1 228 ? -18.725 12.552 21.801 1.00 80.69 228 VAL A N 1
ATOM 1807 C CA . VAL A 1 228 ? -19.918 11.690 21.763 1.00 80.69 228 VAL A CA 1
ATOM 1808 C C . VAL A 1 228 ? -19.952 10.845 20.496 1.00 80.69 228 VAL A C 1
ATOM 1810 O O . VAL A 1 228 ? -19.293 11.166 19.501 1.00 80.69 228 VAL A O 1
ATOM 1813 N N . ALA A 1 229 ? -20.689 9.736 20.554 1.00 80.19 229 ALA A N 1
ATOM 1814 C CA . ALA A 1 229 ? -20.878 8.860 19.408 1.00 80.19 229 ALA A CA 1
ATOM 1815 C C . ALA A 1 229 ? -21.711 9.544 18.307 1.00 80.19 229 ALA A C 1
ATOM 1817 O O . ALA A 1 229 ? -22.578 10.364 18.634 1.00 80.19 229 ALA A O 1
ATOM 1818 N N . PRO A 1 230 ? -21.466 9.233 17.021 1.00 75.75 230 PRO A N 1
ATOM 1819 C CA . PRO A 1 230 ? -22.360 9.629 15.937 1.00 75.75 230 PRO A CA 1
ATOM 1820 C C . PRO A 1 230 ? -23.779 9.095 16.184 1.00 75.75 230 PRO A C 1
ATOM 1822 O O . PRO A 1 230 ? -23.937 7.910 16.468 1.00 75.75 230 PRO A O 1
ATOM 1825 N N . GLN A 1 231 ? -24.791 9.969 16.103 1.00 63.03 231 GLN A N 1
ATOM 1826 C CA . GLN A 1 231 ? -26.208 9.570 16.130 1.00 63.03 231 GLN A CA 1
ATOM 1827 C C . GLN A 1 231 ? -26.681 9.069 14.768 1.00 63.03 231 GLN A C 1
ATOM 1829 O O . GLN A 1 231 ? -26.190 9.604 13.746 1.00 63.03 231 GLN A O 1
#

Solvent-accessible surface area (backbone atoms only — not comparable to full-atom values): 13874 Å² total; per-residue (Å²): 128,94,77,85,72,93,80,66,61,66,80,66,71,78,47,93,79,86,86,85,87,80,81,80,70,102,59,65,72,67,60,56,55,50,53,50,52,54,62,70,65,62,54,63,72,50,42,74,74,37,92,80,56,45,64,50,76,51,74,41,81,89,79,72,44,73,52,39,28,36,56,44,74,80,51,97,42,33,35,37,32,34,41,78,86,72,50,72,48,43,29,41,44,50,70,47,80,42,78,40,58,77,96,45,24,90,82,66,36,68,52,46,57,43,34,39,35,40,68,69,70,79,92,79,71,82,83,59,70,26,39,34,28,57,64,42,74,46,43,65,44,55,32,48,38,33,44,35,34,88,57,57,56,53,98,84,43,68,49,75,50,91,42,75,67,35,55,55,55,49,70,57,44,29,62,56,49,50,58,50,47,65,71,39,33,86,85,39,61,72,58,68,77,45,64,44,78,76,34,41,82,80,46,33,66,39,22,54,48,32,55,56,59,50,45,77,34,59,74,44,73,45,99,86,71,49,60,37,48,63,130

Secondary structure (DSSP, 8-state):
-----SS--HHHHSS-S-----PPPS--THHHHHHHHHHHT--GGGGTT-SS--EEEEEETTTTEEEEEEEEESSSSEEEEEETTS-EEEEEEEEEEEEPPHHHHHHH-SEEEEEEEEE----SSPPPPPEEEESEEEEE-S-SSEEEE-----TT--S---SHHHHHHHTTHHHHHHHHHHHHTTT-GGGGGG---SPPTTSHHHHHHHHHHHHTS--EE-TTS-EE---

Foldseek 3Di:
DDDDDPDDPVVVVVDDDDDDDDDDDPDPPVVVVVVVVVVVPDDLCLCVLPPPDFKDWDADPVVRDIWIWGWDAPDPQWIWIAIPVGDTWIKGKDKDKDADDPVCCVPQNGIWMKMKIDTQDDPPDDQDFDAEDCSGGQGGFQASIYIYTVFDADPVSNDGDPDPRVVVSLVVVQVVVLVVLQVCCVVRVVCVSRQQDRGHPPNNVSSVSNVVVQQVDQDDQDPVRGGHGDD

Sequence (231 aa):
MPYWIPSPDPEFTNQLGTWF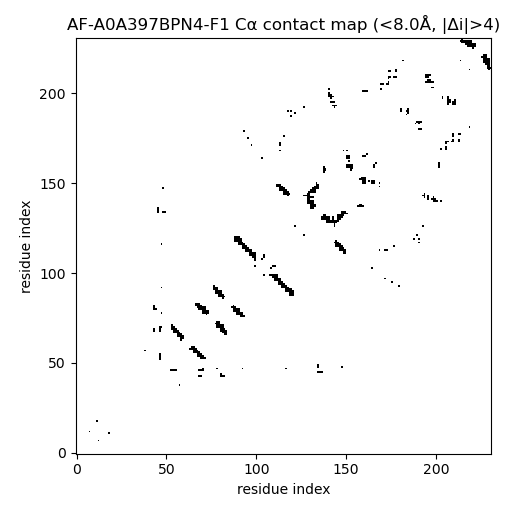HLPKRDSPSSSVVAAGAMLDSLEPSTLLFLNQLMSLTITNRVLHTQVVYRKTWTSSDRVDLHTNMGDVQPWHVHGASVDVPAPFASIKGASTRVQMAFPLSFDGSSLPNQPVFAYLPVQSYGFKCILQANFDLPSSREAILDNEWNQFLLRQFPRLFVDQLVRLLPEFPHLIRMIPVDIAPPFHLMGHAVVRLLQDLPLIQVASGAYVAPQ

Nearest PDB structures (foldseek):
  7uwz-assembly1_A  TM=4.697E-01  e=1.382E-01  synthetic construct
  5fhe-assembly1_A  TM=4.316E-01  e=6.678E-01  Bacteroides fragilis
  8y3n-assembly1_B  TM=4.488E-01  e=1.152E+00  Emesvirus zinderi
  2bs0-assembly1_C  TM=3.194E-01  e=2.532E+00  Escherichia phage MS2
  2in5-assembly1_A  TM=2.146E-01  e=4.929E+00  Escherichia coli K-12

pLDDT: mean 89.63, std 8.95, range [58.88, 98.12]